Protein AF-A0A2N3FNQ6-F1 (afdb_monomer_lite)

Radius of gyration: 22.29 Å; chains: 1; bounding box: 76×45×60 Å

Foldseek 3Di:
DPVVPPPLPDCDPLLVLLLVLLVVLLVLLLVLQCFQAVEPLLVVLLVQLQVQLVVLLVCCVNVVDDPVVSVVSLVVSLLVSQCVRLQPCVVVHDVVSVVQLVVCLPCLVVVLQVDDPNCHNPRRVSSVVNCLSNVLSNVLSNQSPDPDPSNLVSLVSSVVSNCVSLVSHHPQADDFDDDPNDTQRHVSSLVSNLVSLLSSLLSVLVSVVVVVVVVVVVVCVVVVDDDDDDDCVVSVVVNVVSNVVSVVVSVVVSVCVVVVVVVPPDDDD

Structure (mmCIF, N/CA/C/O backbone):
data_AF-A0A2N3FNQ6-F1
#
_entry.id   AF-A0A2N3FNQ6-F1
#
loop_
_atom_site.group_PDB
_atom_site.id
_atom_site.type_symbol
_atom_site.label_atom_id
_atom_site.label_alt_id
_atom_site.label_comp_id
_atom_site.label_asym_id
_atom_site.label_entity_id
_atom_site.label_seq_id
_atom_site.pdbx_PDB_ins_code
_atom_site.Cartn_x
_atom_site.Cartn_y
_atom_site.Cartn_z
_atom_site.occupancy
_atom_site.B_iso_or_equiv
_atom_site.auth_seq_id
_atom_site.auth_comp_id
_atom_site.auth_asym_id
_atom_site.auth_atom_id
_atom_site.pdbx_PDB_model_num
ATOM 1 N N . MET A 1 1 ? -26.759 -21.524 9.869 1.00 43.84 1 MET A N 1
ATOM 2 C CA . MET A 1 1 ? -26.140 -20.881 8.675 1.00 43.84 1 MET A CA 1
ATOM 3 C C . MET A 1 1 ? -26.841 -19.610 8.149 1.00 43.84 1 MET A C 1
ATOM 5 O O . MET A 1 1 ? -26.200 -18.878 7.404 1.00 43.84 1 MET A O 1
ATOM 9 N N . LYS A 1 2 ? -28.089 -19.271 8.533 1.00 40.31 2 LYS A N 1
ATOM 10 C CA . LYS A 1 2 ? -28.809 -18.065 8.042 1.00 40.31 2 LYS A CA 1
ATOM 11 C C . LYS A 1 2 ? -28.425 -16.725 8.712 1.00 40.31 2 LYS A C 1
ATOM 13 O O . LYS A 1 2 ? -28.619 -15.680 8.102 1.00 40.31 2 LYS A O 1
ATOM 18 N N . ALA A 1 3 ? -27.795 -16.735 9.891 1.00 36.72 3 ALA A N 1
ATOM 19 C CA . ALA A 1 3 ? -27.464 -15.514 10.646 1.00 36.72 3 ALA A CA 1
ATOM 20 C C . ALA A 1 3 ? -26.296 -14.672 10.077 1.00 36.72 3 ALA A C 1
ATOM 22 O O . ALA A 1 3 ? -26.086 -13.546 10.511 1.00 36.72 3 ALA A O 1
ATOM 23 N N . ARG A 1 4 ? -25.541 -15.173 9.085 1.00 46.81 4 ARG A N 1
ATOM 24 C CA . ARG A 1 4 ? -24.428 -14.418 8.468 1.00 46.81 4 ARG A CA 1
ATOM 25 C C . ARG A 1 4 ? -24.853 -13.457 7.347 1.00 46.81 4 ARG A C 1
ATOM 27 O O . ARG A 1 4 ? -24.023 -12.681 6.896 1.00 46.81 4 ARG A O 1
ATOM 34 N N . ARG A 1 5 ? -26.115 -13.489 6.890 1.00 46.12 5 ARG A N 1
ATOM 35 C CA . ARG A 1 5 ? -26.588 -12.663 5.754 1.00 46.12 5 ARG A CA 1
ATOM 36 C C . ARG A 1 5 ? -27.107 -11.269 6.132 1.00 46.12 5 ARG A C 1
ATOM 38 O O . ARG A 1 5 ? -27.373 -10.484 5.230 1.00 46.12 5 ARG A O 1
ATOM 45 N N . VAL A 1 6 ? -27.250 -10.949 7.421 1.00 42.44 6 VAL A N 1
ATOM 46 C CA . VAL A 1 6 ? -27.929 -9.711 7.864 1.00 42.44 6 VAL A CA 1
ATOM 47 C C . VAL A 1 6 ? -26.983 -8.510 8.009 1.00 42.44 6 VAL A C 1
ATOM 49 O O . VAL A 1 6 ? -27.435 -7.372 8.014 1.00 42.44 6 VAL A O 1
ATOM 52 N N . ALA A 1 7 ? -25.663 -8.698 8.003 1.00 44.00 7 ALA A N 1
ATOM 53 C CA . ALA A 1 7 ? -24.726 -7.574 8.030 1.00 44.00 7 ALA A CA 1
ATOM 54 C C . ALA A 1 7 ? -24.437 -7.039 6.615 1.00 44.00 7 ALA A C 1
ATOM 56 O O . ALA A 1 7 ? -23.302 -7.074 6.143 1.00 44.00 7 ALA A O 1
ATOM 57 N N . ARG A 1 8 ? -25.454 -6.496 5.931 1.00 50.38 8 ARG A N 1
ATOM 58 C CA . ARG A 1 8 ? -25.220 -5.469 4.899 1.00 50.38 8 ARG A CA 1
ATOM 59 C C . ARG A 1 8 ? -24.753 -4.201 5.625 1.00 50.38 8 ARG A C 1
ATOM 61 O O . ARG A 1 8 ? -25.518 -3.264 5.806 1.00 50.38 8 ARG A O 1
ATOM 68 N N . GLY A 1 9 ? -23.529 -4.230 6.148 1.00 47.72 9 GLY A N 1
ATOM 69 C CA . GLY A 1 9 ? -22.963 -3.141 6.933 1.00 47.72 9 GLY A CA 1
ATOM 70 C C . GLY A 1 9 ? -22.773 -1.911 6.057 1.00 47.72 9 GLY A C 1
ATOM 71 O O . GLY A 1 9 ? -21.978 -1.926 5.117 1.00 47.72 9 GLY A O 1
ATOM 72 N N . THR A 1 10 ? -23.513 -0.850 6.355 1.00 57.53 10 THR A N 1
ATOM 73 C CA . THR A 1 10 ? -23.193 0.505 5.907 1.00 57.53 10 THR A CA 1
ATOM 74 C C . THR A 1 10 ? -21.743 0.821 6.255 1.00 57.53 10 THR A C 1
ATOM 76 O O . THR A 1 10 ? -21.299 0.542 7.368 1.00 57.53 10 THR A O 1
ATOM 79 N N . PHE A 1 11 ? -21.015 1.403 5.300 1.00 71.12 11 PHE A N 1
ATOM 80 C CA . PHE A 1 11 ? -19.670 1.931 5.521 1.00 71.12 11 PHE A CA 1
ATOM 81 C C . PHE A 1 11 ? -19.719 2.917 6.694 1.00 71.12 11 PHE A C 1
ATOM 83 O O . PHE A 1 11 ? -20.364 3.960 6.602 1.00 71.12 11 PHE A O 1
ATOM 90 N N . GLY A 1 12 ? -19.108 2.553 7.817 1.00 81.94 12 GLY A N 1
ATOM 91 C CA . GLY A 1 12 ? -19.128 3.340 9.037 1.00 81.94 12 GLY A CA 1
ATOM 92 C C . GLY A 1 12 ? -17.887 4.213 9.185 1.00 81.94 12 GLY A C 1
ATOM 93 O O . GLY A 1 12 ? -16.969 4.227 8.362 1.00 81.94 12 GLY A O 1
ATOM 94 N N . ARG A 1 13 ? -17.837 4.941 10.305 1.00 83.25 13 ARG A N 1
ATOM 95 C CA . ARG A 1 13 ? -16.692 5.795 10.664 1.00 83.25 13 ARG A CA 1
ATOM 96 C C . ARG A 1 13 ? -15.387 5.006 10.774 1.00 83.25 13 ARG A C 1
ATOM 98 O O . ARG A 1 13 ? -14.333 5.540 10.451 1.00 83.25 13 ARG A O 1
ATOM 105 N N . ILE A 1 14 ? -15.461 3.757 11.230 1.00 86.38 14 ILE A N 1
ATOM 106 C CA . ILE A 1 14 ? -14.317 2.858 11.419 1.00 86.38 14 ILE A CA 1
ATOM 107 C C . ILE A 1 14 ? -13.696 2.459 10.080 1.00 86.38 14 ILE A C 1
ATOM 109 O O . ILE A 1 14 ? -12.472 2.500 9.937 1.00 86.38 14 ILE A O 1
ATOM 113 N N . GLU A 1 15 ? -14.531 2.117 9.104 1.00 89.19 15 GLU A N 1
ATOM 114 C CA . GLU A 1 15 ? -14.113 1.747 7.758 1.00 89.19 15 GLU A CA 1
ATOM 115 C C . GLU A 1 15 ? -13.520 2.961 7.032 1.00 89.19 15 GLU A C 1
ATOM 117 O O . GLU A 1 15 ? -12.428 2.866 6.470 1.00 89.19 15 GLU A O 1
ATOM 122 N N . ALA A 1 16 ? -14.175 4.123 7.135 1.00 86.38 16 ALA A N 1
ATOM 123 C CA . ALA A 1 16 ? -13.688 5.377 6.561 1.00 86.38 16 ALA A CA 1
ATOM 124 C C . ALA A 1 16 ? -12.352 5.833 7.177 1.00 86.38 16 ALA A C 1
ATOM 126 O O . ALA A 1 16 ? -11.433 6.198 6.449 1.00 86.38 16 ALA A O 1
ATOM 127 N N . GLY A 1 17 ? -12.201 5.764 8.505 1.00 86.50 17 GLY A N 1
ATOM 128 C CA . GLY A 1 17 ? -10.948 6.126 9.175 1.00 86.50 17 GLY A CA 1
ATOM 129 C C . GLY A 1 17 ? -9.799 5.160 8.873 1.00 86.50 17 GLY A C 1
ATOM 130 O O . GLY A 1 17 ? -8.661 5.593 8.718 1.00 86.50 17 GLY A O 1
ATOM 131 N N . GLY A 1 18 ? -10.087 3.859 8.736 1.00 89.44 18 GLY A N 1
ATOM 132 C CA . GLY A 1 18 ? -9.120 2.874 8.237 1.00 89.44 18 GLY A CA 1
ATOM 133 C C . GLY A 1 18 ? -8.696 3.162 6.797 1.00 89.44 18 GLY A C 1
ATOM 134 O O . GLY A 1 18 ? -7.506 3.181 6.503 1.00 89.44 18 GLY A O 1
ATOM 135 N N . ALA A 1 19 ? -9.657 3.474 5.923 1.00 87.94 19 ALA A N 1
ATOM 136 C CA . ALA A 1 19 ? -9.382 3.821 4.532 1.00 87.94 19 ALA A CA 1
ATOM 137 C C . ALA A 1 19 ? -8.533 5.092 4.405 1.00 87.94 19 ALA A C 1
ATOM 139 O O . ALA A 1 19 ? -7.566 5.097 3.649 1.00 87.94 19 ALA A O 1
ATOM 140 N N . LEU A 1 20 ? -8.842 6.134 5.184 1.00 88.25 20 LEU A N 1
ATOM 141 C CA . LEU A 1 20 ? -8.074 7.379 5.202 1.00 88.25 20 LEU A CA 1
ATOM 142 C C . LEU A 1 20 ? -6.636 7.157 5.682 1.00 88.25 20 LEU A C 1
ATOM 144 O O . LEU A 1 20 ? -5.703 7.675 5.077 1.00 88.25 20 LEU A O 1
ATOM 148 N N . TYR A 1 21 ? -6.448 6.364 6.741 1.00 91.00 21 TYR A N 1
ATOM 149 C CA . TYR A 1 21 ? -5.117 6.017 7.237 1.00 91.00 21 TYR A CA 1
ATOM 150 C C . TYR A 1 21 ? -4.295 5.258 6.194 1.00 91.00 21 TYR A C 1
ATOM 152 O O . TYR A 1 21 ? -3.157 5.639 5.920 1.00 91.00 21 TYR A O 1
ATOM 160 N N . VAL A 1 22 ? -4.874 4.224 5.574 1.00 93.06 22 VAL A N 1
ATOM 161 C CA . VAL A 1 22 ? -4.175 3.462 4.534 1.00 93.06 22 VAL A CA 1
ATOM 162 C C . VAL A 1 22 ? -3.878 4.346 3.327 1.00 93.06 22 VAL A C 1
ATOM 164 O O . VAL A 1 22 ? -2.766 4.284 2.812 1.00 93.06 22 VAL A O 1
ATOM 167 N N . ALA A 1 23 ? -4.807 5.207 2.906 1.00 86.75 23 ALA A N 1
ATOM 168 C CA . ALA A 1 23 ? -4.575 6.152 1.816 1.00 86.75 23 ALA A CA 1
ATOM 169 C C . ALA A 1 23 ? -3.418 7.114 2.129 1.00 86.75 23 ALA A C 1
ATOM 171 O O . ALA A 1 23 ? -2.529 7.278 1.299 1.00 86.75 23 ALA A O 1
ATOM 172 N N . ALA A 1 24 ? -3.381 7.686 3.337 1.00 88.69 24 ALA A N 1
ATOM 173 C CA . ALA A 1 24 ? -2.309 8.581 3.768 1.00 88.69 24 ALA A CA 1
ATOM 174 C C . ALA A 1 24 ? -0.945 7.873 3.814 1.00 88.69 24 ALA A C 1
ATOM 176 O O . ALA A 1 24 ? 0.025 8.382 3.257 1.00 88.69 24 ALA A O 1
ATOM 177 N N . MET A 1 25 ? -0.876 6.677 4.409 1.00 93.31 25 MET A N 1
ATOM 178 C CA . MET A 1 25 ? 0.353 5.871 4.445 1.00 93.31 25 MET A CA 1
ATOM 179 C C . MET A 1 25 ? 0.810 5.450 3.048 1.00 93.31 25 MET A C 1
ATOM 181 O O . MET A 1 25 ? 1.998 5.474 2.750 1.00 93.31 25 MET A O 1
ATOM 185 N N . THR A 1 26 ? -0.124 5.096 2.168 1.00 90.81 26 THR A N 1
ATOM 186 C CA . THR A 1 26 ? 0.205 4.696 0.796 1.00 90.81 26 THR A CA 1
ATOM 187 C C . THR A 1 26 ? 0.696 5.884 -0.026 1.00 90.81 26 THR A C 1
ATOM 189 O O . THR A 1 26 ? 1.647 5.740 -0.786 1.00 90.81 26 THR A O 1
ATOM 192 N N . ALA A 1 27 ? 0.101 7.067 0.146 1.00 88.44 27 ALA A N 1
ATOM 193 C CA . ALA A 1 27 ? 0.573 8.293 -0.492 1.00 88.44 27 ALA A CA 1
ATOM 194 C C . ALA A 1 27 ? 1.982 8.665 -0.010 1.00 88.44 27 ALA A C 1
ATOM 196 O O . ALA A 1 27 ? 2.852 8.972 -0.821 1.00 88.44 27 ALA A O 1
ATOM 197 N N . LEU A 1 28 ? 2.230 8.567 1.298 1.00 89.50 28 LEU A N 1
ATOM 198 C CA . LEU A 1 28 ? 3.548 8.800 1.882 1.00 89.50 28 LEU A CA 1
ATOM 199 C C . LEU A 1 28 ? 4.595 7.818 1.333 1.00 89.50 28 LEU A C 1
ATOM 201 O O . LEU A 1 28 ? 5.712 8.226 1.005 1.00 89.50 28 LEU A O 1
ATOM 205 N N . ALA A 1 29 ? 4.217 6.550 1.160 1.00 92.06 29 ALA A N 1
ATOM 206 C CA . ALA A 1 29 ? 5.084 5.532 0.583 1.00 92.06 29 ALA A CA 1
ATOM 207 C C . 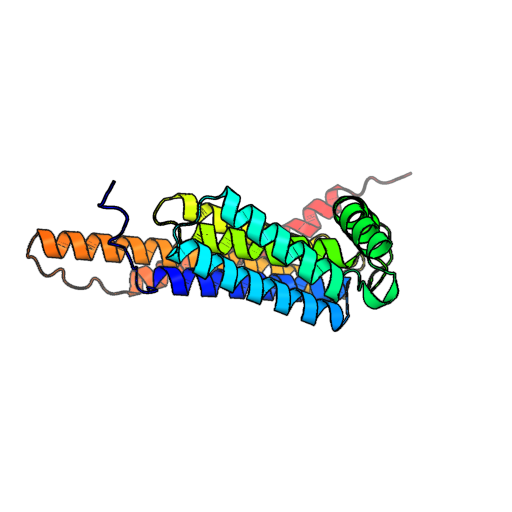ALA A 1 29 ? 5.333 5.778 -0.909 1.00 92.06 29 ALA A C 1
ATOM 209 O O . ALA A 1 29 ? 6.456 5.618 -1.384 1.00 92.06 29 ALA A O 1
ATOM 210 N N . ALA A 1 30 ? 4.313 6.227 -1.646 1.00 88.56 30 ALA A N 1
ATOM 211 C CA . ALA A 1 30 ? 4.430 6.567 -3.059 1.00 88.56 30 ALA A CA 1
ATOM 212 C C . ALA A 1 30 ? 5.387 7.747 -3.281 1.00 88.56 30 ALA A C 1
ATOM 214 O O . ALA A 1 30 ? 6.217 7.702 -4.191 1.00 88.56 30 ALA A O 1
ATOM 215 N N . VAL A 1 31 ? 5.314 8.763 -2.415 1.00 89.25 31 VAL A N 1
ATOM 216 C CA . VAL A 1 31 ? 6.248 9.900 -2.387 1.00 89.25 31 VAL A CA 1
ATOM 217 C C . VAL A 1 31 ? 7.652 9.447 -1.990 1.00 89.25 31 VAL A C 1
ATOM 219 O O . VAL A 1 31 ? 8.633 9.933 -2.556 1.00 89.25 31 VAL A O 1
ATOM 222 N N . ALA A 1 32 ? 7.771 8.505 -1.050 1.00 88.31 32 ALA A N 1
ATOM 223 C CA . ALA A 1 32 ? 9.056 7.942 -0.651 1.00 88.31 32 ALA A CA 1
ATOM 224 C C . ALA A 1 32 ? 9.742 7.197 -1.800 1.00 88.31 32 ALA A C 1
ATOM 226 O O . ALA A 1 32 ? 10.921 7.440 -2.037 1.00 88.31 32 ALA A O 1
ATOM 227 N N . ALA A 1 33 ? 8.994 6.385 -2.549 1.00 90.19 33 ALA A N 1
ATOM 228 C CA . ALA A 1 33 ? 9.494 5.608 -3.681 1.00 90.19 33 ALA A CA 1
ATOM 229 C C . ALA A 1 33 ? 9.621 6.409 -4.993 1.00 90.19 33 ALA A C 1
ATOM 231 O O . ALA A 1 33 ? 10.174 5.899 -5.963 1.00 90.19 33 ALA A O 1
ATOM 232 N N . TRP A 1 34 ? 9.165 7.667 -5.048 1.00 88.69 34 TRP A N 1
ATOM 233 C CA . TRP A 1 34 ? 9.290 8.508 -6.247 1.00 88.69 34 TRP A CA 1
ATOM 234 C C . TRP A 1 34 ? 10.719 8.590 -6.820 1.00 88.69 34 TRP A C 1
ATOM 236 O O . TRP A 1 34 ? 10.853 8.383 -8.023 1.00 88.69 34 TRP A O 1
ATOM 246 N N . PRO A 1 35 ? 11.790 8.823 -6.030 1.00 88.81 35 PRO A N 1
ATOM 247 C CA . PRO A 1 35 ? 13.152 8.931 -6.562 1.00 88.81 35 PRO A CA 1
ATOM 248 C C . PRO A 1 35 ? 13.682 7.630 -7.174 1.00 88.81 35 PRO A C 1
ATOM 250 O O . PRO A 1 35 ? 14.609 7.675 -7.971 1.00 88.81 35 PRO A O 1
ATOM 253 N N . ILE A 1 36 ? 13.090 6.486 -6.816 1.00 88.94 36 ILE A N 1
ATOM 254 C CA . ILE A 1 36 ? 13.453 5.177 -7.366 1.00 88.94 36 ILE A CA 1
ATOM 255 C C . ILE A 1 36 ? 13.084 5.116 -8.843 1.00 88.94 36 ILE A C 1
ATOM 257 O O . ILE A 1 36 ? 13.878 4.681 -9.670 1.00 88.94 36 ILE A O 1
ATOM 261 N N . TYR A 1 37 ? 11.885 5.584 -9.183 1.00 88.94 37 TYR A N 1
ATOM 262 C CA . TYR A 1 37 ? 11.321 5.429 -10.519 1.00 88.94 37 TYR A CA 1
ATOM 263 C C . TYR A 1 37 ? 11.387 6.703 -11.358 1.00 88.94 37 TYR A C 1
ATOM 265 O O . TYR A 1 37 ? 11.634 6.617 -12.555 1.00 88.94 37 TYR A O 1
ATOM 273 N N . ALA A 1 38 ? 11.139 7.867 -10.750 1.00 88.06 38 ALA A N 1
ATOM 274 C CA . ALA A 1 38 ? 11.108 9.187 -11.384 1.00 88.06 38 ALA A CA 1
ATOM 275 C C . ALA A 1 38 ? 10.351 9.228 -12.732 1.00 88.06 38 ALA A C 1
ATOM 277 O O . ALA A 1 38 ? 10.740 9.941 -13.655 1.00 88.06 38 ALA A O 1
ATOM 278 N N . SER A 1 39 ? 9.268 8.450 -12.860 1.00 89.19 39 SER A N 1
ATOM 279 C CA . SER A 1 39 ? 8.532 8.273 -14.115 1.00 89.19 39 SER A CA 1
ATOM 280 C C . SER A 1 39 ? 7.022 8.436 -13.934 1.00 89.19 39 SER A C 1
ATOM 282 O O . SER A 1 39 ? 6.449 8.112 -12.892 1.00 89.19 39 SER A O 1
ATOM 284 N N . ILE A 1 40 ? 6.344 8.923 -14.979 1.00 89.38 40 ILE A N 1
ATOM 285 C CA . ILE A 1 40 ? 4.875 9.045 -14.996 1.00 89.38 40 ILE A CA 1
ATOM 286 C C . ILE A 1 40 ? 4.225 7.656 -14.974 1.00 89.38 40 ILE A C 1
ATOM 288 O O . ILE A 1 40 ? 3.217 7.457 -14.298 1.00 89.38 40 ILE A O 1
ATOM 292 N N . THR A 1 41 ? 4.827 6.677 -15.649 1.00 89.62 41 THR A N 1
ATOM 293 C CA . THR A 1 41 ? 4.344 5.288 -15.691 1.00 89.62 41 THR A CA 1
ATOM 294 C C . THR A 1 41 ? 4.286 4.661 -14.302 1.00 89.62 41 THR A C 1
ATOM 296 O O . THR A 1 41 ? 3.330 3.951 -13.990 1.00 89.62 41 THR A O 1
ATOM 299 N N . TYR A 1 42 ? 5.225 5.007 -13.417 1.00 90.50 42 TYR A N 1
ATOM 300 C CA . TYR A 1 42 ? 5.140 4.649 -12.004 1.00 90.50 42 TYR A CA 1
ATOM 301 C C . TYR A 1 42 ? 3.905 5.256 -11.313 1.00 90.50 42 TYR A C 1
ATOM 303 O O . TYR A 1 42 ? 3.192 4.537 -10.615 1.00 90.50 42 TYR A O 1
ATOM 311 N N . LEU A 1 43 ? 3.578 6.535 -11.539 1.00 91.12 43 LEU A N 1
ATOM 312 C CA . LEU A 1 43 ? 2.376 7.153 -10.950 1.00 91.12 43 LEU A CA 1
ATOM 313 C C . LEU A 1 43 ? 1.087 6.507 -11.456 1.00 91.12 43 LEU A C 1
ATOM 315 O O . LEU A 1 43 ? 0.178 6.256 -10.665 1.00 91.12 43 LEU A O 1
ATOM 319 N N . VAL A 1 44 ? 1.016 6.212 -12.757 1.00 91.31 44 VAL A N 1
ATOM 320 C CA . VAL A 1 44 ? -0.123 5.509 -13.366 1.00 91.31 44 VAL A CA 1
ATOM 321 C C . VAL A 1 44 ? -0.283 4.125 -12.741 1.00 91.31 44 VAL A C 1
ATOM 323 O O . VAL A 1 44 ? -1.390 3.746 -12.352 1.00 91.31 44 VAL A O 1
ATOM 326 N N . LEU A 1 45 ? 0.821 3.392 -12.584 1.00 93.12 45 LEU A N 1
ATOM 327 C CA . LEU A 1 45 ? 0.831 2.076 -11.958 1.00 93.12 45 LEU A CA 1
ATOM 328 C C . LEU A 1 45 ? 0.352 2.133 -10.506 1.00 93.12 45 LEU A C 1
ATOM 330 O O . LEU A 1 45 ? -0.539 1.371 -10.133 1.00 93.12 45 LEU A O 1
ATOM 334 N N . VAL A 1 46 ? 0.917 3.029 -9.694 1.00 92.12 46 VAL A N 1
ATOM 335 C CA . VAL A 1 46 ? 0.545 3.179 -8.280 1.00 92.12 46 VAL A CA 1
ATOM 336 C C . VAL A 1 46 ? -0.917 3.592 -8.158 1.00 92.12 46 VAL A C 1
ATOM 338 O O . VAL A 1 46 ? -1.660 2.960 -7.411 1.00 92.12 46 VAL A O 1
ATOM 341 N N . GLY A 1 47 ? -1.366 4.583 -8.932 1.00 89.06 47 GLY A N 1
ATOM 342 C CA . GLY A 1 47 ? -2.767 5.006 -8.955 1.00 89.06 47 GLY A CA 1
ATOM 343 C C . GLY A 1 47 ? -3.713 3.853 -9.298 1.00 89.06 47 GLY A C 1
ATOM 344 O O . GLY A 1 47 ? -4.693 3.624 -8.584 1.00 89.06 47 GLY A O 1
ATOM 345 N N . GLY A 1 48 ? -3.379 3.069 -10.328 1.00 91.06 48 GLY A N 1
ATOM 346 C CA . GLY A 1 48 ? -4.131 1.877 -10.720 1.00 91.06 48 GLY A CA 1
ATOM 347 C C . GLY A 1 48 ? -4.149 0.794 -9.638 1.00 91.06 48 GLY A C 1
ATOM 348 O O . GLY A 1 48 ? -5.212 0.253 -9.327 1.00 91.06 48 GLY A O 1
ATOM 349 N N . CYS A 1 49 ? -3.004 0.512 -9.012 1.00 94.44 49 CYS A N 1
ATOM 350 C CA . CYS A 1 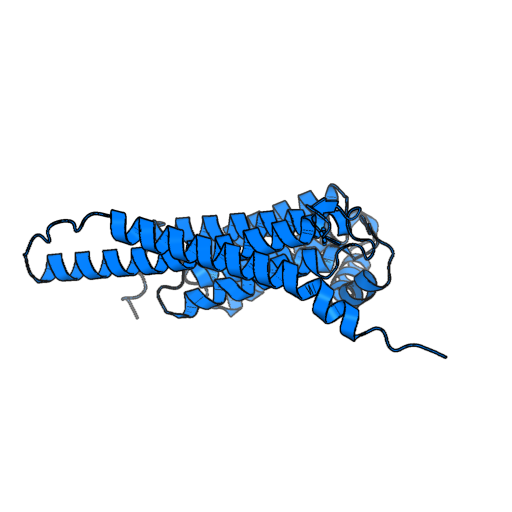49 ? -2.891 -0.475 -7.936 1.00 94.44 49 CYS A CA 1
ATOM 351 C C . CYS A 1 49 ? -3.704 -0.069 -6.705 1.00 94.44 49 CYS A C 1
ATOM 353 O O . CYS A 1 49 ? -4.455 -0.887 -6.177 1.00 94.44 49 CYS A O 1
ATOM 355 N N . VAL A 1 50 ? -3.614 1.192 -6.278 1.00 89.94 50 VAL A N 1
ATOM 356 C CA . VAL A 1 50 ? -4.340 1.708 -5.108 1.00 89.94 50 VAL A CA 1
ATOM 357 C C . VAL A 1 50 ? -5.845 1.719 -5.358 1.00 89.94 50 VAL A C 1
ATOM 359 O O . VAL A 1 50 ? -6.613 1.271 -4.502 1.00 89.94 50 VAL A O 1
ATOM 362 N N . ALA A 1 51 ? -6.282 2.158 -6.541 1.00 91.62 51 ALA A N 1
ATOM 363 C CA . ALA A 1 51 ? -7.691 2.118 -6.921 1.00 91.62 51 ALA A CA 1
ATOM 364 C C . ALA A 1 51 ? -8.218 0.674 -6.954 1.00 91.62 51 ALA A C 1
ATOM 366 O O . ALA A 1 51 ? -9.265 0.378 -6.370 1.00 91.62 51 ALA A O 1
ATOM 367 N N . ALA A 1 52 ? -7.474 -0.248 -7.569 1.00 94.88 52 ALA A N 1
ATOM 368 C CA . ALA A 1 52 ? -7.876 -1.647 -7.645 1.00 94.88 52 ALA A CA 1
ATOM 369 C C . ALA A 1 52 ? -7.860 -2.331 -6.266 1.00 94.88 52 ALA A C 1
ATOM 371 O O . ALA A 1 52 ? -8.787 -3.078 -5.950 1.00 94.88 52 ALA A O 1
ATOM 372 N N . ALA A 1 53 ? -6.879 -2.026 -5.411 1.00 94.69 53 ALA A N 1
ATOM 373 C CA . ALA A 1 53 ? -6.821 -2.484 -4.025 1.00 94.69 53 ALA A CA 1
ATOM 374 C C . ALA A 1 53 ? -8.036 -2.000 -3.221 1.00 94.69 53 ALA A C 1
ATOM 376 O O . ALA A 1 53 ? -8.660 -2.799 -2.521 1.00 94.69 53 ALA A O 1
ATOM 377 N N . ALA A 1 54 ? -8.422 -0.728 -3.354 1.00 89.50 54 ALA A N 1
ATOM 378 C CA . ALA A 1 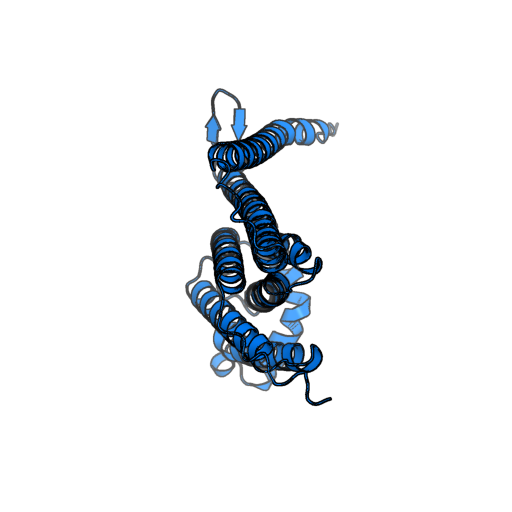54 ? -9.600 -0.179 -2.687 1.00 89.50 54 ALA A CA 1
ATOM 379 C C . ALA A 1 54 ? -10.892 -0.868 -3.155 1.00 89.50 54 ALA A C 1
ATOM 381 O O . ALA A 1 54 ? -11.688 -1.319 -2.327 1.00 89.50 54 ALA A O 1
ATOM 382 N N . VAL A 1 55 ? -11.082 -1.026 -4.471 1.00 93.25 55 VAL A N 1
ATOM 383 C CA . VAL A 1 55 ? -12.247 -1.725 -5.044 1.00 93.25 55 VAL A CA 1
ATOM 384 C C . VAL A 1 55 ? -12.300 -3.181 -4.580 1.00 93.25 55 VAL A C 1
ATOM 386 O O . VAL A 1 55 ? -13.358 -3.662 -4.161 1.00 93.25 55 VAL A O 1
ATOM 389 N N . LEU A 1 56 ? -11.167 -3.888 -4.614 1.00 94.44 56 LEU A N 1
ATOM 390 C CA . LEU A 1 56 ? -11.067 -5.266 -4.136 1.00 94.44 56 LEU A CA 1
ATOM 391 C C . LEU A 1 56 ? -11.372 -5.367 -2.645 1.00 94.44 56 LEU A C 1
ATOM 393 O O . LEU A 1 56 ? -12.151 -6.238 -2.264 1.00 94.44 56 LEU A O 1
ATOM 397 N N . ALA A 1 57 ? -10.831 -4.473 -1.816 1.00 93.19 57 ALA A N 1
ATOM 398 C CA . ALA A 1 57 ? -11.097 -4.452 -0.384 1.00 93.19 57 ALA A CA 1
ATOM 399 C C . ALA A 1 57 ? -12.593 -4.252 -0.107 1.00 93.19 57 ALA A C 1
ATOM 401 O O . ALA A 1 57 ? -13.195 -5.038 0.627 1.00 93.19 57 ALA A O 1
ATOM 402 N N . VAL A 1 58 ? -13.222 -3.248 -0.733 1.00 90.56 58 VAL A N 1
ATOM 403 C CA . VAL A 1 58 ? -14.663 -2.970 -0.585 1.00 90.56 58 VAL A CA 1
ATOM 404 C C . VAL A 1 58 ? -15.489 -4.182 -1.005 1.00 90.56 58 VAL A C 1
ATOM 406 O O . VAL A 1 58 ? -16.413 -4.588 -0.293 1.00 90.56 58 VAL A O 1
ATOM 409 N N . ARG A 1 59 ? -15.159 -4.789 -2.148 1.00 91.88 59 ARG A N 1
ATOM 410 C CA . ARG A 1 59 ? -15.894 -5.937 -2.685 1.00 91.88 59 ARG A CA 1
ATOM 411 C C . ARG A 1 59 ? -15.728 -7.178 -1.816 1.00 91.88 59 ARG A C 1
ATOM 413 O O . ARG A 1 59 ? -16.725 -7.846 -1.536 1.00 91.88 59 ARG A O 1
ATOM 420 N N . ALA A 1 60 ? -14.513 -7.440 -1.343 1.00 90.94 60 ALA A N 1
ATOM 421 C CA . ALA A 1 60 ? -14.200 -8.510 -0.406 1.00 90.94 60 ALA A CA 1
ATOM 422 C C . ALA A 1 60 ? -14.970 -8.354 0.908 1.00 90.94 60 ALA A C 1
ATOM 424 O O . ALA A 1 60 ? -15.549 -9.321 1.407 1.00 90.94 60 ALA A O 1
ATOM 425 N N . HIS A 1 61 ? -15.021 -7.125 1.429 1.00 87.44 61 HIS A N 1
ATOM 426 C CA . HIS A 1 61 ? -15.725 -6.790 2.659 1.00 87.44 61 HIS A CA 1
ATOM 427 C C . HIS A 1 61 ? -17.241 -6.986 2.513 1.00 87.44 61 HIS A C 1
ATOM 429 O O . HIS A 1 61 ? -17.845 -7.714 3.300 1.00 87.44 61 HIS A O 1
ATOM 435 N N . ARG A 1 62 ? -17.854 -6.422 1.462 1.00 87.06 62 ARG A N 1
ATOM 436 C CA . ARG A 1 62 ? -19.308 -6.518 1.222 1.00 87.06 62 ARG A CA 1
ATOM 437 C C . ARG A 1 62 ? -19.779 -7.927 0.879 1.00 87.06 62 ARG A C 1
ATOM 439 O O . ARG A 1 62 ? -20.867 -8.324 1.280 1.00 87.06 62 ARG A O 1
ATOM 446 N N . SER A 1 63 ? -18.975 -8.671 0.129 1.00 85.44 63 SER A N 1
ATOM 447 C CA . SER A 1 63 ? -19.341 -10.004 -0.361 1.00 85.44 63 SER A CA 1
ATOM 448 C C . SER A 1 63 ? -18.887 -11.127 0.577 1.00 85.44 63 SER A C 1
ATOM 450 O O . SER A 1 63 ? -19.071 -12.298 0.252 1.00 85.44 63 SER A O 1
ATOM 452 N N . CYS A 1 64 ? -18.265 -10.782 1.714 1.00 81.00 64 CYS A N 1
ATOM 453 C CA . CYS A 1 64 ? -17.689 -11.722 2.681 1.00 81.00 64 CYS A CA 1
ATOM 454 C C . CYS A 1 64 ? -16.807 -12.795 2.018 1.00 81.00 64 CYS A C 1
ATOM 456 O O . CYS A 1 64 ? -16.918 -13.986 2.326 1.00 81.00 64 CYS A O 1
ATOM 458 N N . TRP A 1 65 ? -15.955 -12.383 1.075 1.00 84.31 65 TRP A N 1
ATOM 459 C CA . TRP A 1 65 ? -15.094 -13.309 0.345 1.00 84.31 65 TRP A CA 1
ATOM 460 C C . TRP A 1 65 ? -14.177 -14.083 1.296 1.00 84.31 65 TRP A C 1
ATOM 462 O O . TRP A 1 65 ? -13.620 -13.535 2.249 1.00 84.31 65 TRP A O 1
ATOM 472 N N . ARG A 1 66 ? -13.992 -15.378 1.015 1.00 87.12 66 ARG A N 1
ATOM 473 C CA . ARG A 1 66 ? -12.951 -16.177 1.673 1.00 87.12 66 ARG A CA 1
ATOM 474 C C . ARG A 1 66 ? -11.581 -15.646 1.240 1.00 87.12 66 ARG A C 1
ATOM 476 O O . ARG A 1 66 ? -11.435 -15.198 0.105 1.00 87.12 66 ARG A O 1
ATOM 483 N N . GLY A 1 67 ? -10.574 -15.779 2.107 1.00 83.69 67 GLY A N 1
ATOM 484 C CA . GLY A 1 67 ? -9.211 -15.295 1.840 1.00 83.69 67 GLY A CA 1
ATOM 485 C C . GLY A 1 67 ? -8.614 -15.793 0.514 1.00 83.69 67 GLY A C 1
ATOM 486 O O . GLY A 1 67 ? -7.931 -15.044 -0.177 1.00 83.69 67 GLY A O 1
ATOM 487 N N . GLY A 1 68 ? -8.944 -17.022 0.101 1.00 88.88 68 GLY A N 1
ATOM 488 C CA . GLY A 1 68 ? -8.518 -17.556 -1.198 1.00 88.88 68 GLY A CA 1
ATOM 489 C C . GLY A 1 68 ? -9.105 -16.800 -2.396 1.00 88.88 68 GLY A C 1
ATOM 490 O O . GLY A 1 68 ? -8.395 -16.536 -3.357 1.00 88.88 68 GLY A O 1
ATOM 491 N N . ILE A 1 69 ? -10.370 -16.373 -2.322 1.00 92.06 69 ILE A N 1
ATOM 492 C CA . ILE A 1 69 ? -11.028 -15.624 -3.407 1.00 92.06 69 ILE A CA 1
ATOM 493 C C . ILE A 1 69 ? -10.431 -14.217 -3.509 1.00 92.06 69 ILE A C 1
ATOM 495 O O . ILE A 1 69 ? -10.163 -13.738 -4.607 1.00 92.06 69 ILE A O 1
ATOM 499 N N . THR A 1 70 ? -10.175 -13.561 -2.372 1.00 91.62 70 THR A N 1
ATOM 500 C CA . THR A 1 70 ? -9.502 -12.252 -2.361 1.00 91.62 70 THR A CA 1
ATOM 501 C C . THR A 1 70 ? -8.091 -12.336 -2.923 1.00 91.62 70 THR A C 1
ATOM 503 O O . THR A 1 70 ? -7.701 -11.462 -3.689 1.00 91.62 70 THR A O 1
ATOM 506 N N . ALA A 1 71 ? -7.350 -13.397 -2.587 1.00 92.50 71 ALA A N 1
ATOM 507 C CA . ALA A 1 71 ? -6.004 -13.620 -3.100 1.00 92.50 71 ALA A CA 1
ATOM 508 C C . ALA A 1 71 ? -6.016 -13.894 -4.611 1.00 92.50 71 ALA A C 1
ATOM 510 O O . ALA A 1 71 ? -5.263 -13.263 -5.343 1.00 92.50 71 ALA A O 1
ATOM 511 N N . ALA A 1 72 ? -6.920 -14.754 -5.093 1.00 95.56 72 ALA A N 1
ATOM 512 C CA . ALA A 1 72 ? -7.070 -15.035 -6.520 1.00 95.56 72 ALA A CA 1
ATOM 513 C C . ALA A 1 72 ? -7.456 -13.778 -7.317 1.00 95.56 72 ALA A C 1
ATOM 515 O O . ALA A 1 72 ? -6.896 -13.515 -8.377 1.00 95.56 72 ALA A O 1
ATOM 516 N N . ALA A 1 73 ? -8.366 -12.956 -6.788 1.00 95.81 73 ALA A N 1
ATOM 517 C CA . ALA A 1 73 ? -8.747 -11.702 -7.428 1.00 95.81 73 ALA A CA 1
ATOM 518 C C . ALA A 1 73 ? -7.609 -10.670 -7.426 1.00 95.81 73 ALA A C 1
ATOM 520 O O . ALA A 1 73 ? -7.425 -9.972 -8.420 1.00 95.81 73 ALA A O 1
ATOM 521 N N . ALA A 1 74 ? -6.831 -10.586 -6.342 1.00 96.25 74 ALA A N 1
ATOM 522 C CA . ALA A 1 74 ? -5.639 -9.745 -6.290 1.00 96.25 74 ALA A CA 1
ATOM 523 C C . ALA A 1 74 ? -4.579 -10.213 -7.295 1.00 96.25 74 ALA A C 1
ATOM 525 O O . ALA A 1 74 ? -4.024 -9.384 -8.004 1.00 96.25 74 ALA A O 1
ATOM 526 N N . ALA A 1 75 ? -4.356 -11.525 -7.419 1.00 96.44 75 ALA A N 1
ATOM 527 C CA . ALA A 1 75 ? -3.444 -12.100 -8.405 1.00 96.44 75 ALA A CA 1
ATOM 528 C C . ALA A 1 75 ? -3.902 -11.817 -9.845 1.00 96.44 75 ALA A C 1
ATOM 530 O O . ALA A 1 75 ? -3.090 -11.435 -10.683 1.00 96.44 75 ALA A O 1
ATOM 531 N N . ALA A 1 76 ? -5.204 -11.922 -10.125 1.00 96.81 76 ALA A N 1
ATOM 532 C CA . ALA A 1 76 ? -5.761 -11.573 -11.430 1.00 96.81 76 ALA A CA 1
ATOM 533 C C . ALA A 1 76 ? -5.566 -10.081 -11.759 1.00 96.81 76 ALA A C 1
ATOM 535 O O . ALA A 1 76 ? -5.134 -9.744 -12.857 1.00 96.81 76 ALA A O 1
ATOM 536 N N . VAL A 1 77 ? -5.820 -9.183 -10.801 1.00 97.19 77 VAL A N 1
ATOM 537 C CA . VAL A 1 77 ? -5.563 -7.740 -10.965 1.00 97.19 77 VAL A CA 1
ATOM 538 C C . VAL A 1 77 ? -4.072 -7.453 -11.143 1.00 97.19 77 VAL A C 1
ATOM 540 O O . VAL A 1 77 ? -3.717 -6.650 -12.001 1.00 97.19 77 VAL A O 1
ATOM 543 N N . ALA A 1 78 ? -3.206 -8.125 -10.382 1.00 96.44 78 ALA A N 1
ATOM 544 C CA . ALA A 1 78 ? -1.757 -8.002 -10.501 1.00 96.44 78 ALA A CA 1
ATOM 545 C C . ALA A 1 78 ? -1.279 -8.402 -11.899 1.00 96.44 78 ALA A C 1
ATOM 547 O O . ALA A 1 78 ? -0.468 -7.699 -12.490 1.00 96.44 78 ALA A O 1
ATOM 548 N N . LEU A 1 79 ? -1.815 -9.496 -12.444 1.00 96.25 79 LEU A N 1
ATOM 549 C CA . LEU A 1 79 ? -1.494 -9.965 -13.786 1.00 96.25 79 LEU A CA 1
ATOM 550 C C . LEU A 1 79 ? -1.974 -8.974 -14.853 1.00 96.25 79 LEU A C 1
ATOM 552 O O . LEU A 1 79 ? -1.212 -8.639 -15.752 1.00 96.25 79 LEU A O 1
ATOM 556 N N . VAL A 1 80 ? -3.192 -8.439 -14.732 1.00 96.69 80 VAL A N 1
ATOM 557 C CA . VAL A 1 80 ? -3.711 -7.439 -15.683 1.00 96.69 80 VAL A CA 1
ATOM 558 C C . VAL A 1 80 ? -2.891 -6.148 -15.636 1.00 96.69 80 VAL A C 1
ATOM 560 O O . VAL A 1 80 ? -2.387 -5.710 -16.665 1.00 96.69 80 VAL A O 1
ATOM 563 N N . LEU A 1 81 ? -2.706 -5.544 -14.458 1.00 95.50 81 LEU A N 1
ATOM 564 C CA . LEU A 1 81 ? -1.916 -4.313 -14.319 1.00 95.50 81 LEU A CA 1
ATOM 565 C C . LEU A 1 81 ? -0.446 -4.540 -14.689 1.00 95.50 81 LEU A C 1
ATOM 567 O O . LEU A 1 81 ? 0.180 -3.677 -15.302 1.00 95.50 81 LEU A O 1
ATOM 571 N N . GLY A 1 82 ? 0.086 -5.715 -14.364 1.00 93.31 82 GLY A N 1
ATOM 572 C CA . GLY A 1 82 ? 1.448 -6.114 -14.681 1.00 93.31 82 GLY A CA 1
ATOM 573 C C . GLY A 1 82 ? 1.676 -6.181 -16.180 1.00 93.31 82 GLY A C 1
ATOM 574 O O . GLY A 1 82 ? 2.623 -5.586 -16.671 1.00 93.31 82 GLY A O 1
ATOM 575 N N . LEU A 1 83 ? 0.774 -6.827 -16.914 1.00 94.44 83 LEU A N 1
ATOM 576 C CA . LEU A 1 83 ? 0.881 -7.001 -18.363 1.00 94.44 83 LEU A CA 1
ATOM 577 C C . LEU A 1 83 ? 0.470 -5.767 -19.179 1.00 94.44 83 LEU A C 1
ATOM 579 O O . LEU A 1 83 ? 0.804 -5.671 -20.360 1.00 94.44 83 LEU A O 1
ATOM 583 N N . VAL A 1 84 ? -0.266 -4.827 -18.587 1.00 93.62 84 VAL A N 1
ATOM 584 C CA . VAL A 1 84 ? -0.663 -3.578 -19.258 1.00 93.62 84 VAL A CA 1
ATOM 585 C C . VAL A 1 84 ? 0.352 -2.465 -19.008 1.00 93.62 84 VAL A C 1
ATOM 587 O O . VAL A 1 84 ? 0.704 -1.747 -19.942 1.00 93.62 84 VAL A O 1
ATOM 590 N N . VAL A 1 85 ? 0.822 -2.321 -17.765 1.00 91.56 85 VAL A N 1
ATOM 591 C CA . VAL A 1 85 ? 1.621 -1.166 -17.328 1.00 91.56 85 VAL A CA 1
ATOM 592 C C . VAL A 1 85 ? 3.068 -1.546 -17.023 1.00 91.56 85 VAL A C 1
ATOM 594 O O . VAL A 1 85 ? 3.975 -0.913 -17.551 1.00 91.56 85 VAL A O 1
ATOM 597 N N . ALA A 1 86 ? 3.307 -2.563 -16.187 1.00 88.56 86 ALA A N 1
ATOM 598 C CA . ALA A 1 86 ? 4.665 -2.877 -15.720 1.00 88.56 86 ALA A CA 1
ATOM 599 C C . ALA A 1 86 ? 5.533 -3.555 -16.795 1.00 88.56 86 ALA A C 1
ATOM 601 O O . ALA A 1 86 ? 6.723 -3.284 -16.890 1.00 88.56 86 ALA A O 1
ATOM 602 N N . VAL A 1 87 ? 4.932 -4.438 -17.590 1.00 91.25 87 VAL A N 1
ATOM 603 C CA . VAL A 1 87 ? 5.538 -5.171 -18.705 1.00 91.25 87 VAL A CA 1
ATOM 604 C C . VAL A 1 87 ? 4.526 -5.163 -19.853 1.00 91.25 87 VAL A C 1
ATOM 606 O O . VAL A 1 87 ? 3.748 -6.108 -20.000 1.00 91.25 87 VAL A O 1
ATOM 609 N N . PRO A 1 88 ? 4.475 -4.082 -20.649 1.00 90.69 88 PRO A N 1
ATOM 610 C CA . PRO A 1 88 ? 3.388 -3.882 -21.595 1.00 90.69 88 PRO A CA 1
ATOM 611 C C . PRO A 1 88 ? 3.404 -4.924 -22.726 1.00 90.69 88 PRO A C 1
ATOM 613 O O . PRO A 1 88 ? 4.274 -4.905 -23.600 1.00 90.69 88 PRO A O 1
ATOM 616 N N . VAL A 1 89 ? 2.416 -5.825 -22.741 1.00 91.69 89 VAL A N 1
ATOM 617 C CA . VAL A 1 89 ? 2.321 -6.956 -23.689 1.00 91.69 89 VAL A CA 1
ATOM 618 C C . VAL A 1 89 ? 2.306 -6.505 -25.148 1.00 91.69 89 VAL A C 1
ATOM 620 O O . VAL A 1 89 ? 2.857 -7.193 -26.004 1.00 91.69 89 VAL A O 1
ATOM 623 N N . TYR A 1 90 ? 1.748 -5.330 -25.438 1.00 89.31 90 TYR A N 1
ATOM 624 C CA . TYR A 1 90 ? 1.730 -4.775 -26.792 1.00 89.31 90 TYR A CA 1
ATOM 625 C C . TYR A 1 90 ? 3.131 -4.414 -27.327 1.00 89.31 90 TYR A C 1
ATOM 627 O O . TYR A 1 90 ? 3.282 -4.253 -28.532 1.00 89.31 90 TYR A O 1
ATOM 635 N N . ARG A 1 91 ? 4.158 -4.304 -26.464 1.00 90.00 91 ARG A N 1
ATOM 636 C CA . ARG A 1 91 ? 5.553 -4.043 -26.872 1.00 90.00 91 ARG A CA 1
ATOM 637 C C . ARG A 1 91 ? 6.364 -5.324 -27.082 1.00 90.00 91 ARG A C 1
ATOM 639 O O . ARG A 1 91 ? 7.224 -5.362 -27.953 1.00 90.00 91 ARG A O 1
ATOM 646 N N . VAL A 1 92 ? 6.132 -6.353 -26.263 1.00 89.62 92 VAL A N 1
ATOM 647 C CA . VAL A 1 92 ? 7.000 -7.551 -26.186 1.00 89.62 92 VAL A CA 1
ATOM 648 C C . VAL A 1 92 ? 6.324 -8.856 -26.621 1.00 89.62 92 VAL A C 1
ATOM 650 O O . VAL A 1 92 ? 7.005 -9.869 -26.777 1.00 89.62 92 VAL A O 1
ATOM 653 N N . GLY A 1 93 ? 5.007 -8.846 -26.826 1.00 92.81 93 GLY A N 1
ATOM 654 C CA . GLY A 1 93 ? 4.189 -10.027 -27.101 1.00 92.81 93 GLY A CA 1
ATOM 655 C C . GLY A 1 93 ? 3.710 -10.747 -25.827 1.00 92.81 93 GLY A C 1
ATOM 656 O O . GLY A 1 93 ? 4.315 -10.612 -24.762 1.00 92.81 93 GLY A O 1
ATOM 657 N N . PRO A 1 94 ? 2.621 -11.536 -25.904 1.00 92.88 94 PRO A N 1
ATOM 658 C CA . PRO A 1 94 ? 1.931 -12.081 -24.727 1.00 92.88 94 PRO A CA 1
ATOM 659 C C . PRO A 1 94 ? 2.763 -13.103 -23.952 1.00 92.88 94 PRO A C 1
ATOM 661 O O . PRO A 1 94 ? 2.843 -13.029 -22.728 1.00 92.88 94 PRO A O 1
ATOM 664 N N . VAL A 1 95 ? 3.427 -14.025 -24.656 1.00 94.06 95 VAL A N 1
ATOM 665 C CA . VAL A 1 95 ? 4.252 -15.067 -24.026 1.00 94.06 95 VAL A CA 1
ATOM 666 C C . VAL A 1 95 ? 5.430 -14.433 -23.292 1.00 94.06 95 VAL A C 1
ATOM 668 O O . VAL A 1 95 ? 5.651 -14.708 -22.117 1.00 94.06 95 VAL A O 1
ATOM 671 N N . ARG A 1 96 ? 6.154 -13.530 -23.962 1.00 92.38 96 ARG A N 1
ATOM 672 C CA . ARG A 1 96 ? 7.326 -12.862 -23.387 1.00 92.38 96 ARG A CA 1
ATOM 673 C C . ARG A 1 96 ? 6.954 -11.890 -22.269 1.00 92.38 96 ARG A C 1
ATOM 675 O O . ARG A 1 96 ? 7.676 -11.814 -21.283 1.00 92.38 96 ARG A O 1
ATOM 682 N N . GLY A 1 97 ? 5.830 -11.185 -22.392 1.00 92.44 97 GLY A N 1
ATOM 683 C CA . GLY A 1 97 ? 5.321 -10.318 -21.330 1.00 92.44 97 GLY A CA 1
ATOM 684 C C . GLY A 1 97 ? 4.982 -11.108 -20.067 1.00 92.44 97 GLY A C 1
ATOM 685 O O . GLY A 1 97 ? 5.402 -10.733 -18.974 1.00 92.44 97 GLY A O 1
ATOM 686 N N . LEU A 1 98 ? 4.313 -12.257 -20.219 1.00 93.88 98 LEU A N 1
ATOM 687 C CA . LEU A 1 98 ? 4.013 -13.146 -19.098 1.00 93.88 98 LEU A CA 1
ATOM 688 C C . LEU A 1 98 ? 5.285 -13.695 -18.447 1.00 93.88 98 LEU A C 1
ATOM 690 O O . LEU A 1 98 ? 5.402 -13.649 -17.223 1.00 93.88 98 LEU A O 1
ATOM 694 N N . THR A 1 99 ? 6.258 -14.167 -19.232 1.00 94.12 99 THR A N 1
ATOM 695 C CA . THR A 1 99 ? 7.511 -14.686 -18.663 1.00 94.12 99 THR A CA 1
ATOM 696 C C . THR A 1 99 ? 8.324 -13.598 -17.966 1.00 94.12 99 THR A C 1
ATOM 698 O O . THR A 1 99 ? 8.831 -13.836 -16.874 1.00 94.12 99 THR A O 1
ATOM 701 N N . GLN A 1 100 ? 8.402 -12.390 -18.528 1.00 92.62 100 GLN A N 1
ATOM 702 C CA . GLN A 1 100 ? 9.095 -11.250 -17.916 1.00 92.62 100 GLN A CA 1
ATOM 703 C C . GLN A 1 100 ? 8.416 -10.758 -16.635 1.00 92.62 100 GLN A C 1
ATOM 705 O O . GLN A 1 100 ? 9.113 -10.401 -15.683 1.00 92.62 100 GLN A O 1
ATOM 710 N N . PHE A 1 101 ? 7.081 -10.760 -16.594 1.00 94.06 101 PHE A N 1
ATOM 711 C CA . PHE A 1 101 ? 6.313 -10.429 -15.395 1.00 94.06 101 PHE A CA 1
ATOM 712 C C . PHE A 1 101 ? 6.555 -11.455 -14.283 1.00 94.06 101 PHE A C 1
ATOM 714 O O . PHE A 1 101 ? 6.906 -11.079 -13.164 1.00 94.06 101 PHE A O 1
ATOM 721 N N . LEU A 1 102 ? 6.436 -12.750 -14.599 1.00 94.44 102 LEU A N 1
ATOM 722 C CA . LEU A 1 102 ? 6.664 -13.827 -13.634 1.00 94.44 102 LEU A CA 1
ATOM 723 C C . LEU A 1 102 ? 8.117 -13.862 -13.151 1.00 94.44 102 LEU A C 1
ATOM 725 O O . LEU A 1 102 ? 8.348 -13.990 -11.953 1.00 94.44 102 LEU A O 1
ATOM 729 N N . ALA A 1 103 ? 9.091 -13.688 -14.047 1.00 93.12 103 ALA A N 1
ATOM 730 C CA . ALA A 1 103 ? 10.496 -13.565 -13.667 1.00 93.12 103 ALA A CA 1
ATOM 731 C C . ALA A 1 103 ? 10.723 -12.329 -12.786 1.00 93.12 103 ALA A C 1
ATOM 733 O O . ALA A 1 103 ? 11.388 -12.421 -11.757 1.00 93.12 103 ALA A O 1
ATOM 734 N N . GLY A 1 104 ? 10.102 -11.197 -13.135 1.00 90.94 104 GLY A N 1
ATOM 735 C CA . GLY A 1 104 ? 10.198 -9.946 -12.384 1.00 90.94 104 GLY A CA 1
ATOM 736 C C . GLY A 1 104 ? 9.677 -10.047 -10.958 1.00 90.94 104 GLY A C 1
ATOM 737 O O . GLY A 1 104 ? 10.216 -9.392 -10.073 1.00 90.94 104 GLY A O 1
ATOM 738 N N . LEU A 1 105 ? 8.710 -10.927 -10.695 1.00 92.31 105 LEU A N 1
ATOM 739 C CA . LEU A 1 105 ? 8.230 -11.175 -9.336 1.00 92.31 105 LEU A CA 1
ATOM 740 C C . LEU A 1 105 ? 9.349 -11.647 -8.390 1.00 92.31 105 LEU A C 1
ATOM 742 O O . LEU A 1 105 ? 9.269 -11.389 -7.190 1.00 92.31 105 LEU A O 1
ATOM 746 N N . PHE A 1 106 ? 10.392 -12.287 -8.929 1.00 92.50 106 PHE A N 1
ATOM 747 C CA . PHE A 1 106 ? 11.532 -12.805 -8.173 1.00 92.50 106 PHE A CA 1
ATOM 748 C C . PHE A 1 106 ? 12.815 -12.002 -8.415 1.00 92.50 106 PHE A C 1
ATOM 750 O O . PHE A 1 106 ? 13.485 -11.617 -7.460 1.00 92.50 106 PHE A O 1
ATOM 757 N N . THR A 1 107 ? 13.168 -11.723 -9.673 1.00 92.25 107 THR A N 1
ATOM 758 C CA . THR A 1 107 ? 14.470 -11.130 -10.019 1.00 92.25 107 THR A CA 1
ATOM 759 C C . THR A 1 107 ? 14.495 -9.616 -9.872 1.00 92.25 107 THR A C 1
ATOM 761 O O . THR A 1 107 ? 15.537 -9.067 -9.520 1.00 92.25 107 THR A O 1
ATOM 764 N N . ALA A 1 108 ? 13.361 -8.934 -10.079 1.00 90.00 108 ALA A N 1
ATOM 765 C CA . ALA A 1 108 ? 13.346 -7.475 -10.141 1.00 90.00 108 ALA A CA 1
ATOM 766 C C . ALA A 1 108 ? 13.701 -6.822 -8.800 1.00 90.00 108 ALA A C 1
ATOM 768 O O . ALA A 1 108 ? 14.231 -5.721 -8.789 1.00 90.00 108 ALA A O 1
ATOM 769 N N . TRP A 1 109 ? 13.467 -7.501 -7.672 1.00 90.38 109 TRP A N 1
ATOM 770 C CA . TRP A 1 109 ? 13.883 -7.025 -6.348 1.00 90.38 109 TRP A CA 1
ATOM 771 C C . TRP A 1 109 ? 15.399 -6.922 -6.219 1.00 90.38 109 TRP A C 1
ATOM 773 O O . TRP A 1 109 ? 15.907 -5.936 -5.699 1.00 90.38 109 TRP A O 1
ATOM 783 N N . LYS A 1 110 ? 16.119 -7.934 -6.714 1.00 88.50 110 LYS A N 1
ATOM 784 C CA . LYS A 1 110 ? 17.582 -7.925 -6.763 1.00 88.50 110 LYS A CA 1
ATOM 785 C C . LYS A 1 110 ? 18.059 -6.884 -7.767 1.00 88.50 110 LYS A C 1
ATOM 787 O O . LYS A 1 110 ? 18.976 -6.129 -7.472 1.00 88.50 110 LYS A O 1
ATOM 792 N N . ASP A 1 111 ? 17.436 -6.854 -8.944 1.00 88.50 111 ASP A N 1
ATOM 793 C CA . ASP A 1 111 ? 17.827 -5.934 -10.010 1.00 88.50 111 ASP A CA 1
ATOM 794 C C . ASP A 1 111 ? 17.672 -4.468 -9.568 1.00 88.50 111 ASP A C 1
ATOM 796 O O . ASP A 1 111 ? 18.522 -3.651 -9.902 1.00 88.50 111 ASP A O 1
ATOM 800 N N . LEU A 1 112 ? 16.670 -4.159 -8.736 1.00 86.56 112 LEU A N 1
ATOM 801 C CA . LEU A 1 112 ? 16.439 -2.826 -8.167 1.00 86.56 112 LEU A CA 1
ATOM 802 C C . LEU A 1 112 ? 17.590 -2.330 -7.278 1.00 86.56 112 LEU A C 1
ATOM 804 O O . LEU A 1 112 ? 17.786 -1.128 -7.180 1.00 86.56 112 LEU A O 1
ATOM 808 N N . VAL A 1 113 ? 18.345 -3.237 -6.647 1.00 85.69 113 VAL A N 1
ATOM 809 C CA . VAL A 1 113 ? 19.519 -2.896 -5.816 1.00 85.69 113 VAL A CA 1
ATOM 810 C C . VAL A 1 113 ? 20.785 -2.750 -6.663 1.00 85.69 113 VAL A C 1
ATOM 812 O O . VAL A 1 113 ? 21.739 -2.104 -6.254 1.00 85.69 113 VAL A O 1
ATOM 815 N N . THR A 1 114 ? 20.822 -3.376 -7.841 1.00 86.44 114 THR A N 1
ATOM 816 C CA . THR A 1 114 ? 22.025 -3.413 -8.689 1.00 86.44 114 THR A CA 1
ATOM 817 C C . THR A 1 114 ? 22.013 -2.401 -9.829 1.00 86.44 114 THR A C 1
ATOM 819 O O . THR A 1 114 ? 23.061 -2.121 -10.399 1.00 86.44 114 THR A O 1
ATOM 822 N N . VAL A 1 115 ? 20.834 -1.915 -10.219 1.00 86.56 115 VAL A N 1
ATOM 823 C CA . VAL A 1 115 ? 20.670 -0.953 -11.311 1.00 86.56 115 VAL A CA 1
ATOM 824 C C . VAL A 1 115 ? 20.696 0.456 -10.738 1.00 86.56 115 VAL A C 1
ATOM 826 O O . VAL A 1 115 ? 20.058 0.729 -9.726 1.00 86.56 115 VAL A O 1
ATOM 829 N N . GLU A 1 116 ? 21.411 1.353 -11.411 1.00 84.31 116 GLU A N 1
ATOM 830 C CA . GLU A 1 116 ? 21.495 2.755 -11.012 1.00 84.31 116 GLU A CA 1
ATOM 831 C C . GLU A 1 116 ? 20.111 3.421 -11.015 1.00 84.31 116 GLU A C 1
ATOM 833 O O . GLU A 1 116 ? 19.318 3.279 -11.952 1.00 84.31 116 GLU A O 1
ATOM 838 N N . LEU A 1 117 ? 19.818 4.155 -9.942 1.00 82.75 117 LEU A N 1
ATOM 839 C CA . LEU A 1 117 ? 18.602 4.949 -9.825 1.00 82.75 117 LEU A CA 1
ATOM 840 C C . LEU A 1 117 ? 18.760 6.278 -10.587 1.00 82.75 117 LEU A C 1
ATOM 842 O O . LEU A 1 117 ? 19.836 6.876 -10.543 1.00 82.75 117 LEU A O 1
ATOM 846 N N . PRO A 1 118 ? 17.686 6.814 -11.198 1.00 88.88 118 PRO A N 1
ATOM 847 C CA . PRO A 1 118 ? 16.319 6.288 -11.239 1.00 88.88 118 PRO A CA 1
ATOM 848 C C . PRO A 1 118 ? 16.104 5.238 -12.343 1.00 88.88 118 PRO A C 1
ATOM 850 O O . PRO A 1 118 ? 16.518 5.415 -13.485 1.00 88.88 118 PRO A O 1
ATOM 853 N N . VAL A 1 119 ? 15.354 4.177 -12.034 1.00 86.69 119 VAL A N 1
ATOM 854 C CA . VAL A 1 119 ? 15.171 3.027 -12.942 1.00 86.69 119 VAL A CA 1
ATOM 855 C C . VAL A 1 119 ? 14.112 3.235 -14.032 1.00 86.69 119 VAL A C 1
ATOM 857 O O . VAL A 1 119 ? 14.059 2.474 -15.001 1.00 86.69 119 VAL A O 1
ATOM 860 N N . GLY A 1 120 ? 13.242 4.241 -13.904 1.00 87.56 120 GLY A N 1
ATOM 861 C CA . GLY A 1 120 ? 12.262 4.586 -14.937 1.00 87.56 120 GLY A CA 1
ATOM 862 C C . GLY A 1 120 ? 11.304 3.445 -15.301 1.00 87.56 120 GLY A C 1
ATOM 863 O O . GLY A 1 120 ? 10.577 2.922 -14.456 1.00 87.56 120 GLY A O 1
ATOM 864 N N . GLU A 1 121 ? 11.287 3.095 -16.589 1.00 83.56 121 GLU A N 1
ATOM 865 C CA . GLU A 1 121 ? 10.509 1.989 -17.179 1.00 83.56 121 GLU A CA 1
ATOM 866 C C . GLU A 1 121 ? 11.376 0.757 -17.489 1.00 83.56 121 GLU A C 1
ATOM 868 O O . GLU A 1 121 ? 11.030 -0.064 -18.341 1.00 83.56 121 GLU A O 1
ATOM 873 N N . TYR A 1 122 ? 12.548 0.631 -16.866 1.00 85.44 122 TYR A N 1
ATOM 874 C CA . TYR A 1 122 ? 13.503 -0.386 -17.280 1.00 85.44 122 TYR A CA 1
ATOM 875 C C . TYR A 1 122 ? 12.986 -1.810 -17.013 1.00 85.44 122 TYR A C 1
ATOM 877 O O . TYR A 1 122 ? 12.800 -2.251 -15.875 1.00 85.44 122 TYR A O 1
ATOM 885 N N . ARG A 1 123 ? 12.788 -2.552 -18.110 1.00 85.31 123 ARG A N 1
ATOM 886 C CA . ARG A 1 123 ? 12.371 -3.962 -18.151 1.00 85.31 123 ARG A CA 1
ATOM 887 C C . ARG A 1 123 ? 11.144 -4.250 -17.279 1.00 85.31 123 ARG A C 1
ATOM 889 O O . ARG A 1 123 ? 10.028 -3.932 -17.662 1.00 85.31 123 ARG A O 1
ATOM 896 N N . ASN A 1 124 ? 11.353 -4.928 -16.155 1.00 89.00 124 ASN A N 1
ATOM 897 C CA . ASN A 1 124 ? 10.341 -5.413 -15.225 1.00 89.00 124 ASN A CA 1
ATOM 898 C C . ASN A 1 124 ? 10.530 -4.819 -13.815 1.00 89.00 124 ASN A C 1
ATOM 900 O O . ASN A 1 124 ? 9.942 -5.318 -12.858 1.00 89.00 124 ASN A O 1
ATOM 904 N N . LEU A 1 125 ? 11.301 -3.734 -13.672 1.00 92.19 125 LEU A N 1
ATOM 905 C CA . LEU A 1 125 ? 11.578 -3.087 -12.378 1.00 92.19 125 LEU A CA 1
ATOM 906 C C . LEU A 1 125 ? 10.361 -2.383 -11.763 1.00 92.19 125 LEU A C 1
ATOM 908 O O . LEU A 1 125 ? 10.369 -2.042 -10.580 1.00 92.19 125 LEU A O 1
ATOM 912 N N . LEU A 1 126 ? 9.281 -2.220 -12.529 1.00 92.75 126 LEU A N 1
ATOM 913 C CA . LEU A 1 126 ? 7.981 -1.774 -12.026 1.00 92.75 126 LEU A CA 1
ATOM 914 C C . LEU A 1 126 ? 7.207 -2.882 -11.287 1.00 92.75 126 LEU A C 1
ATOM 916 O O . LEU A 1 126 ? 6.263 -2.584 -10.556 1.00 92.75 126 LEU A O 1
ATOM 920 N N . VAL A 1 127 ? 7.589 -4.156 -11.441 1.00 94.50 127 VAL A N 1
ATOM 921 C CA . VAL A 1 127 ? 6.898 -5.289 -10.799 1.00 94.50 127 VAL A CA 1
ATOM 922 C C . VAL A 1 127 ? 6.974 -5.231 -9.262 1.00 94.50 127 VAL A C 1
ATOM 924 O O . VAL A 1 127 ? 5.928 -5.399 -8.635 1.00 94.50 127 VAL A O 1
ATOM 927 N N . PRO A 1 128 ? 8.121 -4.923 -8.620 1.00 95.19 128 PRO A N 1
ATOM 928 C CA . PRO A 1 128 ? 8.186 -4.692 -7.177 1.00 95.19 128 PRO A CA 1
ATOM 929 C C . PRO A 1 128 ? 7.202 -3.621 -6.694 1.00 95.19 128 PRO A C 1
ATOM 931 O O . PRO A 1 128 ? 6.419 -3.881 -5.780 1.00 95.19 128 PRO A O 1
ATOM 934 N N . ALA A 1 129 ? 7.157 -2.458 -7.357 1.00 94.75 129 ALA A N 1
ATOM 935 C CA . ALA A 1 129 ? 6.188 -1.412 -7.031 1.00 94.75 129 ALA A CA 1
ATOM 936 C C . ALA A 1 129 ? 4.744 -1.912 -7.172 1.00 94.75 129 ALA A C 1
ATOM 938 O O . ALA A 1 129 ? 3.942 -1.704 -6.265 1.00 94.75 129 ALA A O 1
ATOM 939 N N . LEU A 1 130 ? 4.413 -2.625 -8.253 1.00 96.19 130 LEU A N 1
ATOM 940 C CA . LEU A 1 130 ? 3.088 -3.225 -8.427 1.00 96.19 130 LEU A CA 1
ATOM 941 C C . LEU A 1 130 ? 2.720 -4.116 -7.237 1.00 96.19 130 LEU A C 1
ATOM 943 O O . LEU A 1 130 ? 1.635 -3.977 -6.674 1.00 96.19 130 LEU A O 1
ATOM 947 N N . VAL A 1 131 ? 3.619 -5.015 -6.832 1.00 96.56 131 VAL A N 1
ATOM 948 C CA . VAL A 1 131 ? 3.372 -5.948 -5.724 1.00 96.56 131 VAL A CA 1
ATOM 949 C C . VAL A 1 131 ? 3.146 -5.185 -4.422 1.00 96.56 131 VAL A C 1
ATOM 951 O O . VAL A 1 131 ? 2.151 -5.433 -3.738 1.00 96.56 131 VAL A O 1
ATOM 954 N N . VAL A 1 132 ? 4.014 -4.225 -4.099 1.00 96.81 132 VAL A N 1
ATOM 955 C CA . VAL A 1 132 ? 3.933 -3.439 -2.859 1.00 96.81 132 VAL A CA 1
ATOM 956 C C . VAL A 1 132 ? 2.664 -2.587 -2.817 1.00 96.81 132 VAL A C 1
ATOM 958 O O . VAL A 1 132 ? 1.925 -2.641 -1.832 1.00 96.81 132 VAL A O 1
ATOM 961 N N . PHE A 1 133 ? 2.371 -1.842 -3.884 1.00 96.75 133 PHE A N 1
ATOM 962 C CA . PHE A 1 133 ? 1.251 -0.896 -3.935 1.00 96.75 133 PHE A CA 1
ATOM 963 C C . PHE A 1 133 ? -0.105 -1.543 -4.232 1.00 96.75 133 PHE A C 1
ATOM 965 O O . PHE A 1 133 ? -1.136 -0.898 -4.041 1.00 96.75 133 PHE A O 1
ATOM 972 N N . LEU A 1 134 ? -0.144 -2.812 -4.644 1.00 97.00 134 LEU A N 1
ATOM 973 C CA . LEU A 1 134 ? -1.385 -3.582 -4.726 1.00 97.00 134 LEU A CA 1
ATOM 974 C C . LEU A 1 134 ? -1.617 -4.401 -3.453 1.00 97.00 134 LEU A C 1
ATOM 976 O O . LEU A 1 134 ? -2.662 -4.265 -2.812 1.00 97.00 134 LEU A O 1
ATOM 980 N N . ALA A 1 135 ? -0.656 -5.247 -3.069 1.00 97.00 135 ALA A N 1
ATOM 981 C CA . ALA A 1 135 ? -0.821 -6.171 -1.949 1.00 97.00 135 ALA A CA 1
ATOM 982 C C . ALA A 1 135 ? -0.813 -5.444 -0.601 1.00 97.00 135 ALA A C 1
ATOM 984 O O . ALA A 1 135 ? -1.615 -5.774 0.273 1.00 97.00 135 ALA A O 1
ATOM 985 N N . GLY A 1 136 ? 0.046 -4.435 -0.444 1.00 96.75 136 GLY A N 1
ATOM 986 C CA . GLY A 1 136 ? 0.179 -3.666 0.788 1.00 96.75 136 GLY A CA 1
ATOM 987 C C . GLY A 1 136 ? -1.112 -2.942 1.177 1.00 96.75 136 GLY A C 1
ATOM 988 O O . GLY A 1 136 ? -1.688 -3.271 2.218 1.00 96.75 136 GLY A O 1
ATOM 989 N N . PRO A 1 137 ? -1.620 -1.996 0.362 1.00 95.44 137 PRO A N 1
ATOM 990 C CA . PRO A 1 137 ? -2.851 -1.273 0.671 1.00 95.44 137 PRO A CA 1
ATOM 991 C C . PRO A 1 137 ? -4.060 -2.201 0.798 1.00 95.44 137 PRO A C 1
ATOM 993 O O . PRO A 1 137 ? -4.877 -2.015 1.698 1.00 95.44 137 PRO A O 1
ATOM 996 N N . LEU A 1 138 ? -4.159 -3.245 -0.036 1.00 97.19 138 LEU A N 1
ATOM 997 C CA . LEU A 1 138 ? -5.224 -4.245 0.073 1.00 97.19 138 LEU A CA 1
ATOM 998 C C . LEU A 1 138 ? -5.188 -4.953 1.434 1.00 97.19 138 LEU A C 1
ATOM 1000 O O . LEU A 1 138 ? -6.207 -5.011 2.126 1.00 97.19 138 LEU A O 1
ATOM 1004 N N . ALA A 1 139 ? -4.025 -5.468 1.839 1.00 96.44 139 ALA A N 1
ATOM 1005 C CA . ALA A 1 139 ? -3.858 -6.136 3.124 1.00 96.44 139 ALA A CA 1
ATOM 1006 C C . ALA A 1 139 ? -4.125 -5.174 4.289 1.00 96.44 139 ALA A C 1
ATOM 1008 O O . ALA A 1 139 ? -4.884 -5.516 5.197 1.00 96.44 139 ALA A O 1
ATOM 1009 N N . ALA A 1 140 ? -3.580 -3.956 4.237 1.00 95.88 140 ALA A N 1
ATOM 1010 C CA . ALA A 1 140 ? -3.775 -2.938 5.263 1.00 95.88 140 ALA A CA 1
ATOM 1011 C C . ALA A 1 140 ? -5.256 -2.546 5.406 1.00 95.88 140 ALA A C 1
ATOM 1013 O O . ALA A 1 140 ? -5.756 -2.477 6.529 1.00 95.88 140 ALA A O 1
ATOM 1014 N N . LEU A 1 141 ? -5.994 -2.379 4.301 1.00 94.88 141 LEU A N 1
ATOM 1015 C CA . LEU A 1 141 ? -7.437 -2.106 4.321 1.00 94.88 141 LEU A CA 1
ATOM 1016 C C . LEU A 1 141 ? -8.211 -3.260 4.955 1.00 94.88 141 LEU A C 1
ATOM 1018 O O . LEU A 1 141 ? -8.933 -3.051 5.933 1.00 94.88 141 LEU A O 1
ATOM 1022 N N . LEU A 1 142 ? -8.015 -4.482 4.448 1.00 94.06 142 LEU A N 1
ATOM 1023 C CA . LEU A 1 142 ? -8.693 -5.680 4.950 1.00 94.06 142 LEU A CA 1
ATOM 1024 C C . LEU A 1 142 ? -8.447 -5.894 6.442 1.00 94.06 142 LEU A C 1
ATOM 1026 O O . LEU A 1 142 ? -9.337 -6.371 7.149 1.00 94.06 142 LEU A O 1
ATOM 1030 N N . LEU A 1 143 ? -7.253 -5.550 6.920 1.00 93.88 143 LEU A N 1
ATOM 1031 C CA . LEU A 1 143 ? -6.893 -5.684 8.317 1.00 93.88 143 LEU A CA 1
ATOM 1032 C C . LEU A 1 143 ? -7.435 -4.535 9.173 1.00 93.88 143 LEU A C 1
ATOM 1034 O O . LEU A 1 143 ? -8.016 -4.798 10.223 1.00 93.88 143 LEU A O 1
ATOM 1038 N N . SER A 1 144 ? -7.351 -3.289 8.700 1.00 92.75 144 SER A N 1
ATOM 1039 C CA . SER A 1 144 ? -7.867 -2.096 9.395 1.00 92.75 144 SER A CA 1
ATOM 1040 C C . SER A 1 144 ? -9.382 -2.153 9.643 1.00 92.75 144 SER A C 1
ATOM 1042 O O . SER A 1 144 ? -9.896 -1.609 10.629 1.00 92.75 144 SER A O 1
ATOM 1044 N N . TRP A 1 145 ? -10.110 -2.848 8.766 1.00 91.75 145 TRP A N 1
ATOM 1045 C CA . TRP A 1 145 ? -11.555 -3.044 8.866 1.00 91.75 145 TRP A CA 1
ATOM 1046 C C . TRP A 1 145 ? -11.949 -4.246 9.724 1.00 91.75 145 TRP A C 1
ATOM 1048 O O . TRP A 1 145 ? -13.138 -4.460 9.974 1.00 91.75 145 TRP A O 1
ATOM 1058 N N . ARG A 1 146 ? -10.987 -5.030 10.228 1.00 87.25 146 ARG A N 1
ATOM 1059 C CA . ARG A 1 146 ? -11.307 -6.081 11.195 1.00 87.25 146 ARG A CA 1
ATOM 1060 C C . ARG A 1 146 ? -11.803 -5.455 12.495 1.00 87.25 146 ARG A C 1
ATOM 1062 O O . ARG A 1 146 ? -11.257 -4.478 12.999 1.00 87.25 146 ARG A O 1
ATOM 1069 N N . ARG A 1 147 ? -12.852 -6.060 13.052 1.00 82.00 147 ARG A N 1
ATOM 1070 C CA . ARG A 1 147 ? -13.420 -5.702 14.362 1.00 82.00 147 ARG A CA 1
ATOM 1071 C C . ARG A 1 147 ? -12.723 -6.417 15.530 1.00 82.00 147 ARG A C 1
ATOM 1073 O O . ARG A 1 147 ? -13.045 -6.165 16.681 1.00 82.00 147 ARG A O 1
ATOM 1080 N N . THR A 1 148 ? -11.781 -7.315 15.240 1.00 84.12 148 THR A N 1
ATOM 1081 C CA . THR A 1 148 ? -10.931 -8.003 16.224 1.00 84.12 148 THR A CA 1
ATOM 1082 C C . THR A 1 148 ? -9.620 -7.246 16.435 1.00 84.12 148 THR A C 1
ATOM 1084 O O . THR A 1 148 ? -9.234 -6.443 15.589 1.00 84.12 148 THR A O 1
ATOM 1087 N N . ARG A 1 149 ? -8.857 -7.584 17.490 1.00 81.94 149 ARG A N 1
ATOM 1088 C CA . ARG A 1 149 ? -7.510 -7.023 17.761 1.00 81.94 149 ARG A CA 1
ATOM 1089 C C . ARG A 1 149 ? -6.516 -7.150 16.596 1.00 81.94 149 ARG A C 1
ATOM 1091 O O . ARG A 1 149 ? -5.503 -6.462 16.577 1.00 81.94 149 ARG A O 1
ATOM 1098 N N . SER A 1 150 ? -6.820 -7.986 15.604 1.00 85.88 150 SER A N 1
ATOM 1099 C CA . SER A 1 150 ? -6.048 -8.121 14.370 1.00 85.88 150 SER A CA 1
ATOM 1100 C C . SER A 1 150 ? -5.870 -6.803 13.608 1.00 85.88 150 SER A C 1
ATOM 1102 O O . SER A 1 150 ? -4.923 -6.715 12.837 1.00 85.88 150 SER A O 1
ATOM 1104 N N . PHE A 1 151 ? -6.715 -5.782 13.822 1.00 87.94 151 PHE A N 1
ATOM 1105 C CA . PHE A 1 151 ? -6.554 -4.473 13.169 1.00 87.94 151 PHE A CA 1
ATOM 1106 C C . PHE A 1 151 ? -5.180 -3.836 13.412 1.00 87.94 151 PHE A C 1
ATOM 1108 O O . PHE A 1 151 ? -4.702 -3.085 12.566 1.00 87.94 151 PHE A O 1
ATOM 1115 N N . VAL A 1 152 ? -4.528 -4.148 14.539 1.00 90.38 152 VAL A N 1
ATOM 1116 C CA . VAL A 1 152 ? -3.215 -3.592 14.901 1.00 90.38 152 VAL A CA 1
ATOM 1117 C C . VAL A 1 152 ? -2.145 -3.977 13.883 1.00 90.38 152 VAL A C 1
ATOM 1119 O O . VAL A 1 152 ? -1.263 -3.174 13.595 1.00 90.38 152 VAL A O 1
ATOM 1122 N N . ALA A 1 153 ? -2.253 -5.153 13.260 1.00 94.00 153 ALA A N 1
ATOM 1123 C CA . ALA A 1 153 ? -1.293 -5.581 12.248 1.00 94.00 153 ALA A CA 1
ATOM 1124 C C . ALA A 1 153 ? -1.388 -4.765 10.930 1.00 94.00 153 ALA A C 1
ATOM 1126 O O . ALA A 1 153 ? -0.556 -4.940 10.047 1.00 94.00 153 ALA A O 1
ATOM 1127 N N . ALA A 1 154 ? -2.352 -3.840 10.787 1.00 93.00 154 ALA A N 1
ATOM 1128 C CA . ALA A 1 154 ? -2.383 -2.908 9.658 1.00 93.00 154 ALA A CA 1
ATOM 1129 C C . ALA A 1 154 ? -1.199 -1.929 9.715 1.00 93.00 154 ALA A C 1
ATOM 1131 O O . ALA A 1 154 ? -0.715 -1.498 8.674 1.00 93.00 154 ALA A O 1
ATOM 1132 N N . VAL A 1 155 ? -0.708 -1.629 10.923 1.00 94.31 155 VAL A N 1
ATOM 1133 C CA . VAL A 1 155 ? 0.438 -0.744 11.159 1.00 94.31 155 VAL A CA 1
ATOM 1134 C C . VAL A 1 155 ? 1.741 -1.303 10.585 1.00 94.31 155 VAL A C 1
ATOM 1136 O O . VAL A 1 155 ? 2.333 -0.623 9.751 1.00 94.31 155 VAL A O 1
ATOM 1139 N N . PRO A 1 156 ? 2.199 -2.522 10.943 1.00 96.19 156 PRO A N 1
ATOM 1140 C CA . PRO A 1 156 ? 3.414 -3.075 10.352 1.00 96.19 156 PRO A CA 1
ATOM 1141 C C . PRO A 1 156 ? 3.292 -3.260 8.837 1.00 96.19 156 PRO A C 1
ATOM 1143 O O . PRO A 1 156 ? 4.269 -3.037 8.133 1.00 96.19 156 PRO A O 1
ATOM 1146 N N . VAL A 1 157 ? 2.103 -3.583 8.310 1.00 96.12 157 VAL A N 1
ATOM 1147 C CA . VAL A 1 157 ? 1.887 -3.638 6.853 1.00 96.12 157 VAL A CA 1
ATOM 1148 C C . VAL A 1 157 ? 2.075 -2.258 6.223 1.00 96.12 157 VAL A C 1
ATOM 1150 O O . VAL A 1 157 ? 2.810 -2.134 5.251 1.00 96.12 157 VAL A O 1
ATOM 1153 N N . ALA A 1 158 ? 1.468 -1.208 6.778 1.00 94.12 158 ALA A N 1
ATOM 1154 C CA . ALA A 1 158 ? 1.616 0.151 6.260 1.00 94.12 158 ALA A CA 1
ATOM 1155 C C . ALA A 1 158 ? 3.067 0.656 6.337 1.00 94.12 158 ALA A C 1
ATOM 1157 O O . ALA A 1 158 ? 3.556 1.282 5.397 1.00 94.12 158 ALA A O 1
ATOM 1158 N N . LEU A 1 159 ? 3.773 0.342 7.427 1.00 94.56 159 LEU A N 1
ATOM 1159 C CA . LEU A 1 159 ? 5.196 0.646 7.572 1.00 94.56 159 LEU A CA 1
ATOM 1160 C C . LEU A 1 159 ? 6.059 -0.140 6.579 1.00 94.56 159 LEU A C 1
ATOM 1162 O O . LEU A 1 159 ? 7.016 0.421 6.062 1.00 94.56 159 LEU A O 1
ATOM 1166 N N . ALA A 1 160 ? 5.712 -1.387 6.252 1.00 94.94 160 ALA A N 1
ATOM 1167 C CA . ALA A 1 160 ? 6.425 -2.164 5.238 1.00 94.94 160 ALA A CA 1
ATOM 1168 C C . ALA A 1 160 ? 6.295 -1.549 3.831 1.00 94.94 160 ALA A C 1
ATOM 1170 O O . ALA A 1 160 ? 7.269 -1.517 3.083 1.00 94.94 160 ALA A O 1
ATOM 1171 N N . ILE A 1 161 ? 5.123 -0.999 3.485 1.00 94.75 161 ILE A N 1
ATOM 1172 C CA . ILE A 1 161 ? 4.927 -0.260 2.221 1.00 94.75 161 ILE A CA 1
ATOM 1173 C C . ILE A 1 161 ? 5.812 0.992 2.208 1.00 94.75 161 ILE A C 1
ATOM 1175 O O . ILE A 1 161 ? 6.488 1.261 1.221 1.00 94.75 161 ILE A O 1
ATOM 1179 N N . GLN A 1 162 ? 5.844 1.743 3.312 1.00 93.38 162 GLN A N 1
ATOM 1180 C CA . GLN A 1 162 ? 6.703 2.922 3.451 1.00 93.38 162 GLN A CA 1
ATOM 1181 C C . GLN A 1 162 ? 8.189 2.559 3.348 1.00 93.38 162 GLN A C 1
ATOM 1183 O O . GLN A 1 162 ? 8.958 3.265 2.694 1.00 93.38 162 GLN A O 1
ATOM 1188 N N . TRP A 1 163 ? 8.581 1.454 3.983 1.00 92.12 163 TRP 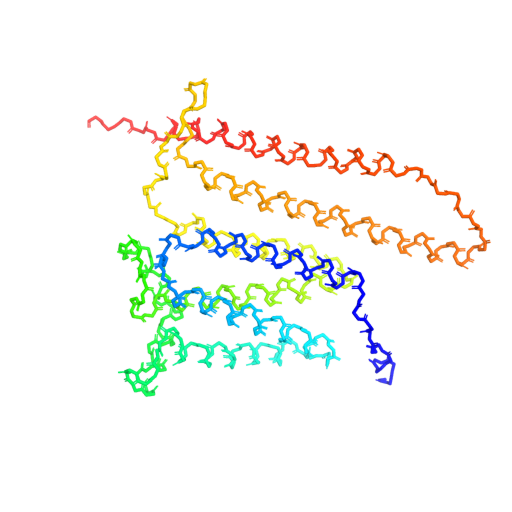A N 1
ATOM 1189 C CA . TRP A 1 163 ? 9.951 0.959 3.996 1.00 92.12 163 TRP A CA 1
ATOM 1190 C C . TRP A 1 163 ? 10.465 0.663 2.594 1.00 92.12 163 TRP A C 1
ATOM 1192 O O . TRP A 1 163 ? 11.622 0.945 2.318 1.00 92.12 163 TRP A O 1
ATOM 1202 N N . PHE A 1 164 ? 9.614 0.187 1.683 1.00 91.19 164 PHE A N 1
ATOM 1203 C CA . PHE A 1 164 ? 10.005 -0.016 0.288 1.00 91.19 164 PHE A CA 1
ATOM 1204 C C . PHE A 1 164 ? 10.586 1.259 -0.346 1.00 91.19 164 PHE A C 1
ATOM 1206 O O . PHE A 1 164 ? 11.649 1.210 -0.954 1.00 91.19 164 PHE A O 1
ATOM 1213 N N . GLY A 1 165 ? 9.945 2.414 -0.151 1.00 85.44 165 GLY A N 1
ATOM 1214 C CA . GLY A 1 165 ? 10.438 3.680 -0.700 1.00 85.44 165 GLY A CA 1
ATOM 1215 C C . GLY A 1 165 ? 11.645 4.264 0.037 1.00 85.44 165 GLY A C 1
ATOM 1216 O O . GLY A 1 165 ? 12.434 4.982 -0.566 1.00 85.44 165 GLY A O 1
ATOM 1217 N N . LEU A 1 166 ? 11.783 3.979 1.335 1.00 86.00 166 LEU A N 1
ATOM 1218 C CA . LEU A 1 166 ? 12.894 4.479 2.152 1.00 86.00 166 LEU A CA 1
ATOM 1219 C C . LEU A 1 166 ? 14.157 3.619 2.022 1.00 86.00 166 LEU A C 1
ATOM 1221 O O . LEU A 1 166 ? 15.254 4.159 2.007 1.00 86.00 166 LEU A O 1
ATOM 1225 N N . GLY A 1 167 ? 14.001 2.297 1.945 1.00 83.62 167 GLY A N 1
ATOM 1226 C CA . GLY A 1 167 ? 15.102 1.336 1.938 1.00 83.62 167 GLY A CA 1
ATOM 1227 C C . GLY A 1 167 ? 15.720 1.101 0.562 1.00 83.62 167 GLY A C 1
ATOM 1228 O O . GLY A 1 167 ? 16.905 0.816 0.493 1.00 83.62 167 GLY A O 1
ATOM 1229 N N . PHE A 1 168 ? 14.944 1.238 -0.520 1.00 81.50 168 PHE A N 1
ATOM 1230 C CA . PHE A 1 168 ? 15.444 1.149 -1.903 1.00 81.50 168 PHE A CA 1
ATOM 1231 C C . PHE A 1 168 ? 15.701 2.532 -2.533 1.00 81.50 168 PHE A C 1
ATOM 1233 O O . PHE A 1 168 ? 15.860 2.633 -3.746 1.00 81.50 168 PHE A O 1
ATOM 1240 N N . GLY A 1 169 ? 15.661 3.610 -1.741 1.00 70.12 169 GLY A N 1
ATOM 1241 C CA . GLY A 1 169 ? 15.945 4.967 -2.213 1.00 70.12 169 GLY A CA 1
ATOM 1242 C C . GLY A 1 169 ? 17.423 5.171 -2.593 1.00 70.12 169 GLY A C 1
ATOM 1243 O O . GLY A 1 169 ? 18.247 4.317 -2.289 1.00 70.12 169 GLY A O 1
ATOM 1244 N N . PRO A 1 170 ? 17.775 6.292 -3.253 1.00 64.19 170 PRO A N 1
ATOM 1245 C CA . PRO A 1 170 ? 19.137 6.552 -3.725 1.00 64.19 170 PRO A CA 1
ATOM 1246 C C . PRO A 1 170 ? 20.189 6.514 -2.606 1.00 64.19 170 PRO A C 1
ATOM 1248 O O . PRO A 1 170 ? 19.971 7.089 -1.540 1.00 64.19 170 PRO A O 1
ATOM 1251 N N . ASP A 1 171 ? 21.357 5.929 -2.897 1.00 57.88 171 ASP A N 1
ATOM 1252 C CA . ASP A 1 171 ? 22.491 5.824 -1.962 1.00 57.88 171 ASP A CA 1
ATOM 1253 C C . ASP A 1 171 ? 23.126 7.174 -1.609 1.00 57.88 171 ASP A C 1
ATOM 1255 O O . ASP A 1 171 ? 23.786 7.298 -0.580 1.00 57.88 171 ASP A O 1
ATOM 1259 N N . ALA A 1 172 ? 22.932 8.195 -2.449 1.00 49.31 172 ALA A N 1
ATOM 1260 C CA . ALA A 1 172 ? 23.325 9.565 -2.152 1.00 49.31 172 ALA A CA 1
ATOM 1261 C C . ALA A 1 172 ? 22.171 10.266 -1.414 1.00 49.31 172 ALA A C 1
ATOM 1263 O O . ALA A 1 172 ? 21.170 10.621 -2.049 1.00 49.31 172 ALA A O 1
ATOM 1264 N N . PRO A 1 173 ? 22.284 10.496 -0.093 1.00 53.81 173 PRO A N 1
ATOM 1265 C CA . PRO A 1 173 ? 21.255 11.200 0.651 1.00 53.81 173 PRO A CA 1
ATOM 1266 C C . PRO A 1 173 ? 21.061 12.606 0.078 1.00 53.81 173 PRO A C 1
ATOM 1268 O O . PRO A 1 173 ? 22.010 13.229 -0.412 1.00 53.81 173 PRO A O 1
ATOM 1271 N N . ALA A 1 174 ? 19.839 13.138 0.166 1.00 53.50 174 ALA A N 1
ATOM 1272 C CA . ALA A 1 174 ? 19.589 14.539 -0.159 1.00 53.50 174 ALA A CA 1
ATOM 1273 C C . ALA A 1 174 ? 20.611 15.428 0.574 1.00 53.50 174 ALA A C 1
ATOM 1275 O O . ALA A 1 174 ? 20.839 15.226 1.764 1.00 53.50 174 ALA A O 1
ATOM 1276 N N . ARG A 1 175 ? 21.228 16.381 -0.149 1.00 49.66 175 ARG A N 1
ATOM 1277 C CA . ARG A 1 175 ? 22.344 17.230 0.315 1.00 49.66 175 ARG A CA 1
ATOM 1278 C C . ARG A 1 175 ? 22.235 17.528 1.823 1.00 49.66 175 ARG A C 1
ATOM 1280 O O . ARG A 1 175 ? 21.229 18.117 2.226 1.00 49.66 175 ARG A O 1
ATOM 1287 N N . PRO A 1 176 ? 23.236 17.153 2.643 1.00 56.22 176 PRO A N 1
ATOM 1288 C CA . PRO A 1 176 ? 23.124 17.218 4.094 1.00 56.22 176 PRO A CA 1
ATOM 1289 C C . PRO A 1 176 ? 22.788 18.639 4.546 1.00 56.22 176 PRO A C 1
ATOM 1291 O O . PRO A 1 176 ? 23.487 19.598 4.206 1.00 56.22 176 PRO A O 1
ATOM 1294 N N . VAL A 1 177 ? 21.707 18.773 5.314 1.00 56.16 177 VAL A N 1
ATOM 1295 C CA . VAL A 1 177 ? 21.278 20.059 5.872 1.00 56.16 177 VAL A CA 1
ATOM 1296 C C . VAL A 1 177 ? 21.840 20.160 7.281 1.00 56.16 177 VAL A C 1
ATOM 1298 O O . VAL A 1 177 ? 21.623 19.286 8.121 1.00 56.16 177 VAL A O 1
ATOM 1301 N N . ARG A 1 178 ? 22.593 21.229 7.546 1.00 54.34 178 ARG A N 1
ATOM 1302 C CA . ARG A 1 178 ? 23.147 21.495 8.874 1.00 54.34 178 ARG A CA 1
ATOM 1303 C C . ARG A 1 178 ? 22.121 22.293 9.675 1.00 54.34 178 ARG A C 1
ATOM 1305 O O . ARG A 1 178 ? 21.884 23.456 9.364 1.00 54.34 178 ARG A O 1
ATOM 1312 N N . LEU A 1 179 ? 21.528 21.686 10.700 1.00 51.53 179 LEU A N 1
ATOM 1313 C CA . LEU A 1 179 ? 20.739 22.405 11.704 1.00 51.53 179 LEU A CA 1
ATOM 1314 C C . LEU A 1 179 ? 21.605 22.609 12.947 1.00 51.53 179 LEU A C 1
ATOM 1316 O O . LEU A 1 179 ? 21.963 21.644 13.615 1.00 51.53 179 LEU A O 1
ATOM 1320 N N . GLY A 1 180 ? 21.958 23.861 13.252 1.00 56.22 180 GLY A N 1
ATOM 1321 C CA . GLY A 1 180 ? 22.616 24.215 14.518 1.00 56.22 180 GLY A CA 1
ATOM 1322 C C . GLY A 1 180 ? 23.914 23.449 14.817 1.00 56.22 180 GLY A C 1
ATOM 1323 O O . GLY A 1 180 ? 24.167 23.119 15.967 1.00 56.22 180 GLY A O 1
ATOM 1324 N N . GLY A 1 181 ? 24.713 23.119 13.795 1.00 61.69 181 GLY A N 1
ATOM 1325 C CA . GLY A 1 181 ? 25.975 22.376 13.939 1.00 61.69 181 GLY A CA 1
ATOM 1326 C C . GLY A 1 181 ? 25.870 20.859 13.730 1.00 61.69 181 GLY A C 1
ATOM 1327 O O . GLY A 1 181 ? 26.883 20.227 13.436 1.00 61.69 181 GLY A O 1
ATOM 1328 N N . LEU A 1 182 ? 24.664 20.285 13.762 1.00 53.25 182 LEU A N 1
ATOM 1329 C CA . LEU A 1 182 ? 24.420 18.870 13.467 1.00 53.25 182 LEU A CA 1
ATOM 1330 C C . LEU A 1 182 ? 24.101 18.692 11.977 1.00 53.25 182 LEU A C 1
ATOM 1332 O O . LEU A 1 182 ? 23.172 19.306 11.447 1.00 53.25 182 LEU A O 1
ATOM 1336 N N . ALA A 1 183 ? 24.885 17.867 11.283 1.00 55.91 183 ALA A N 1
ATOM 1337 C CA . ALA A 1 183 ? 24.617 17.500 9.897 1.00 55.91 183 ALA A CA 1
ATOM 1338 C C . ALA A 1 183 ? 23.555 16.394 9.859 1.00 55.91 183 ALA A C 1
ATOM 1340 O O . ALA A 1 183 ? 23.813 15.265 10.274 1.00 55.91 183 ALA A O 1
ATOM 1341 N N . VAL A 1 184 ? 22.361 16.707 9.356 1.00 60.12 184 VAL A N 1
ATOM 1342 C CA . VAL A 1 184 ? 21.344 15.691 9.070 1.00 60.12 184 VAL A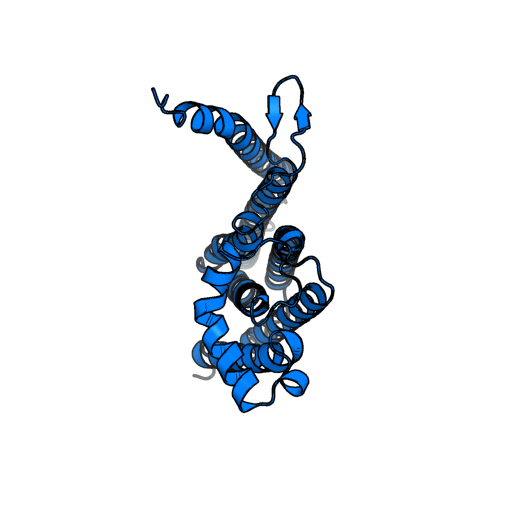 CA 1
ATOM 1343 C C . VAL A 1 184 ? 21.622 15.166 7.670 1.00 60.12 184 VAL A C 1
ATOM 1345 O O . VAL A 1 184 ? 21.395 15.870 6.686 1.00 60.12 184 VAL A O 1
ATOM 1348 N N . ALA A 1 185 ? 22.154 13.944 7.594 1.00 59.16 185 ALA A N 1
ATOM 1349 C CA . ALA A 1 185 ? 22.551 13.325 6.334 1.00 59.16 185 ALA A CA 1
ATOM 1350 C C . ALA A 1 185 ? 21.356 13.095 5.393 1.00 59.16 185 ALA A C 1
ATOM 1352 O O . ALA A 1 185 ? 21.502 13.297 4.202 1.00 59.16 185 ALA A O 1
ATOM 1353 N N . ALA A 1 186 ? 20.174 12.749 5.918 1.00 65.25 186 ALA A N 1
ATOM 1354 C CA . ALA A 1 186 ? 19.007 12.339 5.128 1.00 65.25 186 ALA A CA 1
ATOM 1355 C C . ALA A 1 186 ? 17.708 13.033 5.612 1.00 65.25 186 ALA A C 1
ATOM 1357 O O . ALA A 1 186 ? 16.854 12.410 6.253 1.00 65.25 186 ALA A O 1
ATOM 1358 N N . PRO A 1 187 ? 17.558 14.358 5.398 1.00 71.12 187 PRO A N 1
ATOM 1359 C CA . PRO A 1 187 ? 16.461 15.137 5.978 1.00 71.12 187 PRO A CA 1
ATOM 1360 C C . PRO A 1 187 ? 15.087 14.727 5.434 1.00 71.12 187 PRO A C 1
ATOM 1362 O O . PRO A 1 187 ? 14.090 14.787 6.151 1.00 71.12 187 PRO A O 1
ATOM 1365 N N . ARG A 1 188 ? 15.014 14.276 4.179 1.00 77.81 188 ARG A N 1
ATOM 1366 C CA . ARG A 1 188 ? 13.762 13.839 3.556 1.00 77.81 188 ARG A CA 1
ATOM 1367 C C . ARG A 1 188 ? 13.285 12.516 4.149 1.00 77.81 188 ARG A C 1
ATOM 1369 O O . ARG A 1 188 ? 12.118 12.385 4.511 1.00 77.81 188 ARG A O 1
ATOM 1376 N N . GLU A 1 189 ? 14.183 11.551 4.258 1.00 81.62 189 GLU A N 1
ATOM 1377 C CA . GLU A 1 189 ? 13.925 10.196 4.744 1.00 81.62 189 GLU A CA 1
ATOM 1378 C C . GLU A 1 189 ? 13.478 10.250 6.207 1.00 81.62 189 GLU A C 1
ATOM 1380 O O . GLU A 1 189 ? 12.497 9.609 6.585 1.00 81.62 189 GLU A O 1
ATOM 1385 N N . ALA A 1 190 ? 14.131 11.110 6.994 1.00 80.06 190 ALA A N 1
ATOM 1386 C CA . ALA A 1 190 ? 13.761 11.440 8.364 1.00 80.06 190 ALA A CA 1
ATOM 1387 C C . ALA A 1 190 ? 12.328 11.977 8.486 1.00 80.06 190 ALA A C 1
ATOM 1389 O O . ALA A 1 190 ? 11.539 11.481 9.294 1.00 80.06 190 ALA A O 1
ATOM 1390 N N . VAL A 1 191 ? 11.977 12.980 7.674 1.00 82.00 191 VAL A N 1
ATOM 1391 C CA . VAL A 1 191 ? 10.641 13.593 7.685 1.00 82.00 191 VAL A CA 1
ATOM 1392 C C . VAL A 1 191 ? 9.581 12.578 7.268 1.00 82.00 191 VAL A C 1
ATOM 1394 O O . VAL A 1 191 ? 8.564 12.444 7.947 1.00 82.00 191 VAL A O 1
ATOM 1397 N N . LEU A 1 192 ? 9.816 11.823 6.193 1.00 85.81 192 LEU A N 1
ATOM 1398 C CA . LEU A 1 192 ? 8.878 10.807 5.710 1.00 85.81 192 LEU A CA 1
ATOM 1399 C C . LEU A 1 192 ? 8.706 9.667 6.725 1.00 85.81 192 LEU A C 1
ATOM 1401 O O . LEU A 1 192 ? 7.578 9.264 7.007 1.00 85.81 192 LEU A O 1
ATOM 1405 N N . GLY A 1 193 ? 9.792 9.184 7.332 1.00 86.00 193 GLY A N 1
ATOM 1406 C CA . GLY A 1 193 ? 9.733 8.185 8.401 1.00 86.00 193 GLY A CA 1
ATOM 1407 C C . GLY A 1 193 ? 8.966 8.693 9.625 1.00 86.00 193 GLY A C 1
ATOM 1408 O O . GLY A 1 193 ? 8.060 8.016 10.119 1.00 86.00 193 GLY A O 1
ATOM 1409 N N . GLY A 1 194 ? 9.261 9.918 10.069 1.00 86.00 194 GLY A N 1
ATOM 1410 C CA . GLY A 1 194 ? 8.576 10.571 11.184 1.00 86.00 194 GLY A CA 1
ATOM 1411 C C . GLY A 1 194 ? 7.076 10.738 10.936 1.00 86.00 194 GLY A C 1
ATOM 1412 O O . GLY A 1 194 ? 6.267 10.346 11.776 1.00 86.00 194 GLY A O 1
ATOM 1413 N N . LEU A 1 195 ? 6.685 11.238 9.759 1.00 86.19 195 LEU A N 1
ATOM 1414 C CA . LEU A 1 195 ? 5.278 11.352 9.361 1.00 86.19 195 LEU A CA 1
ATOM 1415 C C . LEU A 1 195 ? 4.570 9.990 9.365 1.00 86.19 195 LEU A C 1
ATOM 1417 O O . LEU A 1 195 ? 3.437 9.897 9.839 1.00 86.19 195 LEU A O 1
ATOM 1421 N N . GLY A 1 196 ? 5.238 8.929 8.905 1.00 89.81 196 GLY A N 1
ATOM 1422 C CA . GLY A 1 196 ? 4.694 7.571 8.921 1.00 89.81 196 GLY A CA 1
ATOM 1423 C C . GLY A 1 196 ? 4.405 7.078 10.341 1.00 89.81 196 GLY A C 1
ATOM 1424 O O . GLY A 1 196 ? 3.302 6.603 10.626 1.00 89.81 196 GLY A O 1
ATOM 1425 N N . LEU A 1 197 ? 5.357 7.250 11.263 1.00 90.44 197 LEU A N 1
ATOM 1426 C CA . LEU A 1 197 ? 5.186 6.884 12.676 1.00 90.44 197 LEU A CA 1
ATOM 1427 C C . LEU A 1 197 ? 4.053 7.673 13.338 1.00 90.44 197 LEU A C 1
ATOM 1429 O O . LEU A 1 197 ? 3.227 7.108 14.060 1.00 90.44 197 LEU A O 1
ATOM 1433 N N . LEU A 1 198 ? 3.985 8.970 13.053 1.00 87.56 198 LEU A N 1
ATOM 1434 C CA . LEU A 1 198 ? 2.958 9.867 13.560 1.00 87.56 198 LEU A CA 1
ATOM 1435 C C . LEU A 1 198 ? 1.555 9.481 13.065 1.00 87.56 198 LEU A C 1
ATOM 1437 O O . LEU A 1 198 ? 0.621 9.403 13.866 1.00 87.56 198 LEU A O 1
ATOM 1441 N N . LEU A 1 199 ? 1.406 9.148 11.779 1.00 87.75 199 LEU A N 1
ATOM 1442 C CA . LEU A 1 199 ? 0.153 8.625 11.223 1.00 87.75 199 LEU A CA 1
ATOM 1443 C C . LEU A 1 199 ? -0.257 7.308 11.889 1.00 87.75 199 LEU A C 1
ATOM 1445 O O . LEU A 1 199 ? -1.426 7.141 12.245 1.00 87.75 199 LEU A O 1
ATOM 1449 N N . CYS A 1 200 ? 0.688 6.390 12.105 1.00 90.69 200 CYS A N 1
ATOM 1450 C CA . CYS A 1 200 ? 0.425 5.112 12.770 1.00 90.69 200 CYS A CA 1
ATOM 1451 C C . CYS A 1 200 ? -0.057 5.310 14.214 1.00 90.69 200 CYS A C 1
ATOM 1453 O O . CYS A 1 200 ? -1.095 4.768 14.605 1.00 90.69 200 CYS A O 1
ATOM 1455 N N . ALA A 1 201 ? 0.655 6.121 14.997 1.00 88.56 201 ALA A N 1
ATOM 1456 C CA . ALA A 1 201 ? 0.289 6.421 16.378 1.00 88.56 201 ALA A CA 1
ATOM 1457 C C . ALA A 1 201 ? -1.047 7.172 16.465 1.00 88.56 201 ALA A C 1
ATOM 1459 O O . ALA A 1 201 ? -1.909 6.819 17.274 1.00 88.56 201 ALA A O 1
ATOM 1460 N N . GLY A 1 202 ? -1.253 8.165 15.595 1.00 86.12 202 GLY A N 1
ATOM 1461 C CA . GLY A 1 202 ? -2.498 8.919 15.494 1.00 86.12 202 GLY A CA 1
ATOM 1462 C C . GLY A 1 202 ? -3.693 8.028 15.169 1.00 86.12 202 GLY A C 1
ATOM 1463 O O . GLY A 1 202 ? -4.734 8.131 15.825 1.00 86.12 202 GLY A O 1
ATOM 1464 N N . TRP A 1 203 ? -3.535 7.106 14.217 1.00 90.62 203 TRP A N 1
ATOM 1465 C CA . TRP A 1 203 ? -4.585 6.162 13.848 1.00 90.62 203 TRP A CA 1
ATOM 1466 C C . TRP A 1 203 ? -4.901 5.169 14.969 1.00 90.62 203 TRP A C 1
ATOM 1468 O O . TRP A 1 203 ? -6.075 4.992 15.297 1.00 90.62 203 TRP A O 1
ATOM 1478 N N . LEU A 1 204 ? -3.892 4.575 15.616 1.00 89.94 204 LEU A N 1
ATOM 1479 C CA . LEU A 1 204 ? -4.103 3.672 16.756 1.00 89.94 204 LEU A CA 1
ATOM 1480 C C . LEU A 1 204 ? -4.779 4.389 17.932 1.00 89.94 204 LEU A C 1
ATOM 1482 O O . LEU A 1 204 ? -5.726 3.860 18.521 1.00 89.94 204 LEU A O 1
ATOM 1486 N N . ALA A 1 205 ? -4.343 5.610 18.250 1.00 87.75 205 ALA A N 1
ATOM 1487 C CA . ALA A 1 205 ? -4.940 6.422 19.305 1.00 87.75 205 ALA A CA 1
ATOM 1488 C C . ALA A 1 205 ? -6.396 6.784 18.982 1.00 87.75 205 ALA A C 1
ATOM 1490 O O . ALA A 1 205 ? -7.261 6.722 19.861 1.00 87.75 205 ALA A O 1
ATOM 1491 N N . TRP A 1 206 ? -6.686 7.137 17.728 1.00 88.62 206 TRP A N 1
ATOM 1492 C CA . TRP A 1 206 ? -8.047 7.385 17.261 1.00 88.62 206 TRP A CA 1
ATOM 1493 C C . TRP A 1 206 ? -8.905 6.116 17.324 1.00 88.62 206 TRP A C 1
ATOM 1495 O O . TRP A 1 206 ? -10.023 6.160 17.842 1.00 88.62 206 TRP A O 1
ATOM 1505 N N . ARG A 1 207 ? -8.376 4.971 16.879 1.00 86.75 207 ARG A N 1
ATOM 1506 C CA . ARG A 1 207 ? -9.094 3.693 16.856 1.00 86.75 207 ARG A CA 1
ATOM 1507 C C . ARG A 1 207 ? -9.433 3.203 18.260 1.00 86.75 207 ARG A C 1
ATOM 1509 O O . ARG A 1 207 ? -10.583 2.856 18.519 1.00 86.75 207 ARG A O 1
ATOM 1516 N N . ALA A 1 208 ? -8.484 3.283 19.191 1.00 84.31 208 ALA A N 1
ATOM 1517 C CA . ALA A 1 208 ? -8.719 2.953 20.594 1.00 84.31 208 ALA A CA 1
ATOM 1518 C C . ALA A 1 208 ? -9.797 3.851 21.230 1.00 84.31 208 ALA A C 1
ATOM 1520 O O . ALA A 1 208 ? -10.606 3.382 22.031 1.00 84.31 208 ALA A O 1
ATOM 1521 N N . ARG A 1 209 ? -9.849 5.141 20.867 1.00 83.00 209 ARG A N 1
ATOM 1522 C CA . ARG A 1 209 ? -10.915 6.051 21.327 1.00 83.00 209 ARG A CA 1
ATOM 1523 C C . ARG A 1 209 ? -12.268 5.684 20.740 1.00 83.00 209 ARG A C 1
ATOM 1525 O O . ARG A 1 209 ? -13.238 5.662 21.491 1.00 83.00 209 ARG A O 1
ATOM 1532 N N . ALA A 1 210 ? -12.329 5.388 19.443 1.00 82.50 210 ALA A N 1
ATOM 1533 C CA . ALA A 1 210 ? -13.564 5.000 18.769 1.00 82.50 210 ALA A CA 1
ATOM 1534 C C . ALA A 1 210 ? -14.184 3.747 19.417 1.00 82.50 210 ALA A C 1
ATOM 1536 O O . ALA A 1 210 ? -15.363 3.754 19.772 1.00 82.50 210 ALA A O 1
ATOM 1537 N N . GLU A 1 211 ? -13.372 2.720 19.682 1.00 82.19 211 GLU A N 1
ATOM 1538 C CA . GLU A 1 211 ? -13.825 1.488 20.344 1.00 82.19 211 GLU A CA 1
ATOM 1539 C C . GLU A 1 211 ? -14.296 1.739 21.785 1.00 82.19 211 GLU A C 1
ATOM 1541 O O . GLU A 1 211 ? -15.340 1.225 22.194 1.00 82.19 211 GLU A O 1
ATOM 1546 N N . ARG A 1 212 ? -13.588 2.592 22.544 1.00 80.50 212 ARG A N 1
ATOM 1547 C CA . ARG A 1 212 ? -14.012 3.006 23.894 1.00 80.50 212 ARG A CA 1
ATOM 1548 C C . ARG A 1 212 ? -15.350 3.742 23.872 1.00 80.50 212 ARG A C 1
ATOM 1550 O O . ARG A 1 212 ? -16.208 3.455 24.702 1.00 80.50 212 ARG A O 1
ATOM 1557 N N . THR A 1 213 ? -15.561 4.657 22.925 1.00 80.31 213 THR A N 1
ATOM 1558 C CA . THR A 1 213 ? -16.837 5.380 22.814 1.00 80.31 213 THR A CA 1
ATOM 1559 C C . THR A 1 213 ? -17.995 4.451 22.452 1.00 80.31 213 THR A C 1
ATOM 1561 O O . THR A 1 213 ? -19.064 4.565 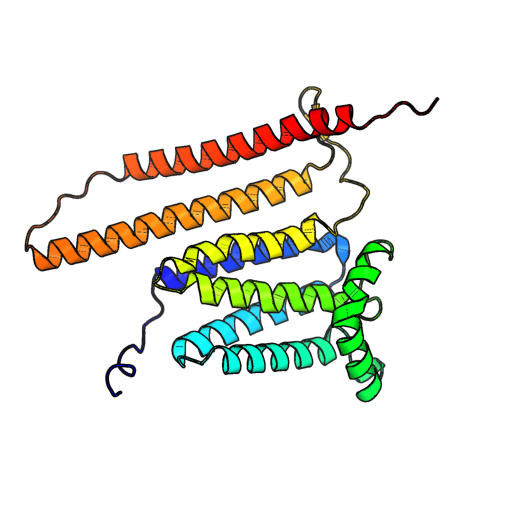23.045 1.00 80.31 213 THR A O 1
ATOM 1564 N N . GLU A 1 214 ? -17.785 3.478 21.561 1.00 79.50 214 GLU A N 1
ATOM 1565 C CA . GLU A 1 214 ? -18.813 2.486 21.215 1.00 79.50 214 GLU A CA 1
ATOM 1566 C C . GLU A 1 214 ? -19.137 1.545 22.388 1.00 79.50 214 GLU A C 1
ATOM 1568 O O . GLU A 1 214 ? -20.290 1.147 22.558 1.00 79.50 214 GLU A O 1
ATOM 1573 N N . ALA A 1 215 ? -18.150 1.187 23.216 1.00 76.06 215 ALA A N 1
ATOM 1574 C CA . ALA A 1 215 ? -18.375 0.391 24.425 1.00 76.06 215 ALA A CA 1
ATOM 1575 C C . ALA A 1 215 ? -19.192 1.160 25.477 1.00 76.06 215 ALA A C 1
ATOM 1577 O O . ALA A 1 215 ? -20.138 0.610 26.038 1.00 76.06 215 ALA A O 1
ATOM 1578 N N . LEU A 1 216 ? -18.880 2.443 25.689 1.00 81.12 216 LEU A N 1
ATOM 1579 C CA . LEU A 1 216 ? -19.617 3.307 26.616 1.00 81.12 216 LEU A CA 1
ATOM 1580 C C . LEU A 1 216 ? -21.057 3.556 26.159 1.00 81.12 216 LEU A C 1
ATOM 1582 O O . LEU A 1 216 ? -21.966 3.510 26.979 1.00 81.12 216 LEU A O 1
ATOM 1586 N N . HIS A 1 217 ? -21.284 3.770 24.860 1.00 77.00 217 HIS A N 1
ATOM 1587 C CA . HIS A 1 217 ? -22.637 3.929 24.319 1.00 77.00 217 HIS A CA 1
ATOM 1588 C C . HIS A 1 217 ? -23.478 2.659 24.502 1.00 77.00 217 HIS A C 1
ATOM 1590 O O . HIS A 1 217 ? -24.642 2.755 24.882 1.00 77.00 217 HIS A O 1
ATOM 1596 N N . ARG A 1 218 ? -22.891 1.470 24.297 1.00 75.94 218 ARG A N 1
ATOM 1597 C CA . ARG A 1 218 ? -23.575 0.190 24.548 1.00 75.94 218 ARG A CA 1
ATOM 1598 C C . ARG A 1 218 ? -23.877 -0.025 26.031 1.00 75.94 218 ARG A C 1
ATOM 1600 O O . ARG A 1 218 ? -24.975 -0.459 26.360 1.00 75.94 218 ARG A O 1
ATOM 1607 N N . ALA A 1 219 ? -22.942 0.320 26.917 1.00 76.88 219 ALA A N 1
ATOM 1608 C CA . ALA A 1 219 ? -23.159 0.249 28.361 1.00 76.88 219 ALA A CA 1
ATOM 1609 C C . ALA A 1 219 ? -24.256 1.223 28.823 1.00 76.88 219 ALA A C 1
ATOM 1611 O O . ALA A 1 219 ? -25.128 0.820 29.580 1.00 76.88 219 ALA A O 1
ATOM 1612 N N . ALA A 1 220 ? -24.265 2.461 28.316 1.00 75.50 220 ALA A N 1
ATOM 1613 C CA . ALA A 1 220 ? -25.285 3.465 28.628 1.00 75.50 220 ALA A CA 1
ATOM 1614 C C . ALA A 1 220 ? -26.683 3.080 28.110 1.00 75.50 220 ALA A C 1
ATOM 1616 O O . ALA A 1 220 ? -27.680 3.338 28.778 1.00 75.50 220 ALA A O 1
ATOM 1617 N N . GLN A 1 221 ? -26.767 2.435 26.940 1.00 77.75 221 GLN A N 1
ATOM 1618 C CA . GLN A 1 221 ? -28.027 1.889 26.426 1.00 77.75 221 GLN A CA 1
ATOM 1619 C C . GLN A 1 221 ? -28.539 0.711 27.265 1.00 77.75 221 GLN A C 1
ATOM 1621 O O . GLN A 1 221 ? -29.744 0.586 27.444 1.00 77.75 221 GLN A O 1
ATOM 1626 N N . ALA A 1 222 ? -27.641 -0.126 27.793 1.00 77.25 222 ALA A N 1
ATOM 1627 C CA . ALA A 1 222 ? -28.007 -1.248 28.656 1.00 77.25 222 ALA A CA 1
ATOM 1628 C C . ALA A 1 222 ? -28.358 -0.819 30.095 1.00 77.25 222 ALA A C 1
ATOM 1630 O O . ALA A 1 222 ? -29.171 -1.476 30.735 1.00 77.25 222 ALA A O 1
ATOM 1631 N N . SER A 1 223 ? -27.760 0.263 30.607 1.00 71.75 223 SER A N 1
ATOM 1632 C CA . SER A 1 223 ? -27.955 0.731 31.987 1.00 71.75 223 SER A CA 1
ATOM 1633 C C . SER A 1 223 ? -28.995 1.844 32.148 1.00 71.75 223 SER A C 1
ATOM 1635 O O . SER A 1 223 ? -29.325 2.194 33.276 1.00 71.75 223 SER A O 1
ATOM 1637 N N . GLY A 1 224 ? -29.499 2.438 31.058 1.00 64.38 224 GLY A N 1
ATOM 1638 C CA . GLY A 1 224 ? -30.501 3.516 31.096 1.00 64.38 224 GLY A CA 1
ATOM 1639 C C . GLY A 1 224 ? -29.995 4.861 31.645 1.00 64.38 224 GLY A C 1
ATOM 1640 O O . GLY A 1 224 ? -30.745 5.836 31.672 1.00 64.38 224 GLY A O 1
ATOM 1641 N N . VAL A 1 225 ? -28.724 4.954 32.050 1.00 59.19 225 VAL A N 1
ATOM 1642 C CA . VAL A 1 225 ? -28.127 6.153 32.656 1.00 59.19 225 VAL A CA 1
ATOM 1643 C C . VAL A 1 225 ? -27.441 7.013 31.588 1.00 59.19 225 VAL A C 1
ATOM 1645 O O . VAL A 1 225 ? -26.511 6.576 30.907 1.00 59.19 225 VAL A O 1
ATOM 1648 N N . ARG A 1 226 ? -27.855 8.284 31.464 1.00 51.34 226 ARG A N 1
ATOM 1649 C CA . ARG A 1 226 ? -27.141 9.299 30.667 1.00 51.34 226 ARG A CA 1
ATOM 1650 C C . ARG A 1 226 ? -25.804 9.627 31.334 1.00 51.34 226 ARG A C 1
ATOM 1652 O O . ARG A 1 226 ? -25.762 10.370 32.308 1.00 51.34 226 ARG A O 1
ATOM 1659 N N . LEU A 1 227 ? -24.703 9.120 30.785 1.00 51.06 227 LEU A N 1
ATOM 1660 C CA . LEU A 1 227 ? -23.366 9.535 31.210 1.00 51.06 227 LEU A CA 1
ATOM 1661 C C . LEU A 1 227 ? -23.106 10.991 30.791 1.00 51.06 227 LEU A C 1
ATOM 1663 O O . LEU A 1 227 ? -23.200 11.346 29.612 1.00 51.06 227 LEU A O 1
ATOM 1667 N N . THR A 1 228 ? -22.758 11.837 31.758 1.00 51.25 228 THR A N 1
ATOM 1668 C CA . THR A 1 228 ? -22.277 13.201 31.527 1.00 51.25 228 THR A CA 1
ATOM 1669 C C . THR A 1 228 ? -20.923 13.158 30.813 1.00 51.25 228 THR A C 1
ATOM 1671 O O . THR A 1 228 ? -19.996 12.442 31.191 1.00 51.25 228 THR A O 1
ATOM 1674 N N . ARG A 1 229 ? -20.819 13.910 29.713 1.00 49.38 229 ARG A N 1
ATOM 1675 C CA . ARG A 1 229 ? -19.646 13.963 28.831 1.00 49.38 229 ARG A CA 1
ATOM 1676 C C . ARG A 1 229 ? -18.430 14.494 29.602 1.00 49.38 229 ARG A C 1
ATOM 1678 O O . ARG A 1 229 ? -18.298 15.702 29.781 1.00 49.38 229 ARG A O 1
ATOM 1685 N N . VAL A 1 230 ? -17.514 13.618 30.015 1.00 48.28 230 VAL A N 1
ATOM 1686 C CA . VAL A 1 230 ? -16.216 14.051 30.558 1.00 48.28 230 VAL A CA 1
ATOM 1687 C C . VAL A 1 230 ? -15.462 14.801 29.452 1.00 48.28 230 VAL A C 1
ATOM 1689 O O . VAL A 1 230 ? -15.287 14.295 28.340 1.00 48.28 230 VAL A O 1
ATOM 1692 N N . ARG A 1 231 ? -15.101 16.060 29.734 1.00 47.75 231 ARG A N 1
ATOM 1693 C CA . ARG A 1 231 ? -14.515 17.033 28.795 1.00 47.75 231 ARG A CA 1
ATOM 1694 C C . ARG A 1 231 ? -13.337 16.435 28.007 1.00 47.75 231 ARG A C 1
ATOM 1696 O O . ARG A 1 231 ? -12.388 15.904 28.577 1.00 47.75 231 ARG A O 1
ATOM 1703 N N . GLY A 1 232 ? -13.370 16.594 26.680 1.00 50.47 232 GLY A N 1
ATOM 1704 C CA . GLY A 1 232 ? -12.399 16.044 25.719 1.00 50.47 232 GLY A CA 1
ATOM 1705 C C . GLY A 1 232 ? -10.957 16.563 25.827 1.00 50.47 232 GLY A C 1
ATOM 1706 O O . GLY A 1 232 ? -10.099 16.132 25.060 1.00 50.47 232 GLY A O 1
ATOM 1707 N N . THR A 1 233 ? -10.656 17.443 26.783 1.00 48.09 233 THR A N 1
ATOM 1708 C CA . THR A 1 233 ? -9.333 18.052 26.985 1.00 48.09 233 THR A CA 1
ATOM 1709 C C . THR A 1 233 ? -8.280 17.042 27.450 1.00 48.09 233 THR A C 1
ATOM 1711 O O . THR A 1 233 ? -7.135 17.124 27.017 1.00 48.09 233 THR A O 1
ATOM 1714 N N . ALA A 1 234 ? -8.653 16.034 28.247 1.00 49.16 234 ALA A N 1
ATOM 1715 C CA . ALA A 1 234 ? -7.746 14.953 28.660 1.00 49.16 234 ALA A CA 1
ATOM 1716 C C . ALA A 1 234 ? -7.415 13.986 27.503 1.00 49.16 234 ALA A C 1
ATOM 1718 O O . ALA A 1 234 ? -6.291 13.495 27.375 1.00 49.16 234 ALA A O 1
ATOM 1719 N N . ALA A 1 235 ? -8.374 13.757 26.601 1.00 53.06 235 ALA A N 1
ATOM 1720 C CA . ALA A 1 235 ? -8.153 12.989 25.378 1.00 53.06 235 ALA A CA 1
ATOM 1721 C C . ALA A 1 235 ? -7.275 13.772 24.383 1.00 53.06 235 ALA A C 1
ATOM 1723 O O . ALA A 1 235 ? -6.375 13.213 23.762 1.00 53.06 235 ALA A O 1
ATOM 1724 N N . LEU A 1 236 ? -7.484 15.080 24.242 1.00 53.03 236 LEU A N 1
ATOM 1725 C CA . LEU A 1 236 ? -6.611 15.947 23.444 1.00 53.03 236 LEU A CA 1
ATOM 1726 C C . LEU A 1 236 ? -5.193 16.019 24.021 1.00 53.03 236 LEU A C 1
ATOM 1728 O O . LEU A 1 236 ? -4.246 15.840 23.267 1.00 53.03 236 LEU A O 1
ATOM 1732 N N . ARG A 1 237 ? -5.038 16.149 25.345 1.00 51.03 237 ARG A N 1
ATOM 1733 C CA . ARG A 1 237 ? -3.730 16.106 26.019 1.00 51.03 237 ARG A CA 1
ATOM 1734 C C . ARG A 1 237 ? -3.012 14.778 25.823 1.00 51.03 237 ARG A C 1
ATOM 1736 O O . ARG A 1 237 ? -1.846 14.782 25.472 1.00 51.03 237 ARG A O 1
ATOM 1743 N N . SER A 1 238 ? -3.693 13.647 25.984 1.00 53.03 238 SER A N 1
ATOM 1744 C CA . SER A 1 238 ? -3.076 12.329 25.759 1.00 53.03 238 SER A CA 1
ATOM 1745 C C . SER A 1 238 ? -2.750 12.060 24.287 1.00 53.03 238 SER A C 1
ATOM 1747 O O . SER A 1 238 ? -1.778 11.370 24.004 1.00 53.03 238 SER A O 1
ATOM 1749 N N . ALA A 1 239 ? -3.514 12.625 23.341 1.00 53.53 239 ALA A N 1
ATOM 1750 C CA . ALA A 1 239 ? -3.124 12.617 21.927 1.00 53.53 239 ALA A CA 1
ATOM 1751 C C . ALA A 1 239 ? -1.877 13.474 21.734 1.00 53.53 239 ALA A C 1
ATOM 1753 O O . ALA A 1 239 ? -0.888 12.971 21.230 1.00 53.53 239 ALA A O 1
ATOM 1754 N N . ALA A 1 240 ? -1.901 14.729 22.178 1.00 55.91 240 ALA A N 1
ATOM 1755 C CA . ALA A 1 240 ? -0.772 15.641 22.061 1.00 55.91 240 ALA A CA 1
ATOM 1756 C C . ALA A 1 240 ? 0.499 15.064 22.698 1.00 55.91 240 ALA A C 1
ATOM 1758 O O . ALA A 1 240 ? 1.557 15.163 22.101 1.00 55.91 240 ALA A O 1
ATOM 1759 N N . LEU A 1 241 ? 0.391 14.387 23.844 1.00 56.69 241 LEU A N 1
ATOM 1760 C CA . LEU A 1 241 ? 1.502 13.698 24.499 1.00 56.69 241 LEU A CA 1
ATOM 1761 C C . LEU A 1 241 ? 1.986 12.481 23.707 1.00 56.69 241 LEU A C 1
ATOM 1763 O O . LEU A 1 241 ? 3.186 12.276 23.625 1.00 56.69 241 LEU A O 1
ATOM 1767 N N . ALA A 1 242 ? 1.098 11.699 23.085 1.00 52.62 242 ALA A N 1
ATOM 1768 C CA . ALA A 1 242 ? 1.506 10.598 22.209 1.00 52.62 242 ALA A CA 1
ATOM 1769 C C . ALA A 1 242 ? 2.187 11.111 20.927 1.00 52.62 242 ALA A C 1
ATOM 1771 O O . ALA A 1 242 ? 3.214 10.579 20.522 1.00 52.62 242 ALA A O 1
ATOM 1772 N N . TRP A 1 243 ? 1.658 12.179 20.326 1.00 55.69 243 TRP A N 1
ATOM 1773 C CA . TRP A 1 243 ? 2.255 12.871 19.181 1.00 55.69 243 TRP A CA 1
ATOM 1774 C C . TRP A 1 243 ? 3.606 13.501 19.542 1.00 55.69 243 TRP A C 1
ATOM 1776 O O . TRP A 1 243 ? 4.561 13.365 18.785 1.00 55.69 243 TRP A O 1
ATOM 1786 N N . LEU A 1 244 ? 3.711 14.111 20.726 1.00 58.12 244 LEU A N 1
ATOM 1787 C CA . LEU A 1 244 ? 4.954 14.647 21.274 1.00 58.12 244 LEU A CA 1
ATOM 1788 C C . LEU A 1 244 ? 5.956 13.525 21.539 1.00 58.12 244 LEU A C 1
ATOM 1790 O O . LEU A 1 244 ? 7.102 13.652 21.149 1.00 58.12 244 LEU A O 1
ATOM 1794 N N . MET A 1 245 ? 5.539 12.412 22.144 1.00 58.09 245 MET A N 1
ATOM 1795 C CA . MET A 1 245 ? 6.423 11.289 22.459 1.00 58.09 245 MET A CA 1
ATOM 1796 C C . MET A 1 245 ? 6.941 10.606 21.191 1.00 58.09 245 MET A C 1
ATOM 1798 O O . MET A 1 245 ? 8.106 10.238 21.138 1.00 58.09 245 MET A O 1
ATOM 1802 N N . VAL A 1 246 ? 6.112 10.484 20.148 1.00 53.44 246 VAL A N 1
ATOM 1803 C CA . VAL A 1 246 ? 6.543 9.981 18.834 1.00 53.44 246 VAL A CA 1
ATOM 1804 C C . VAL A 1 246 ? 7.457 10.986 18.135 1.00 53.44 246 VAL A C 1
ATOM 1806 O O . VAL A 1 246 ? 8.471 10.581 17.578 1.00 53.44 246 VAL A O 1
ATOM 1809 N N . GLY A 1 247 ? 7.154 12.285 18.210 1.00 58.72 247 GLY A N 1
ATOM 1810 C CA . GLY A 1 247 ? 8.038 13.342 17.714 1.00 58.72 247 GLY A CA 1
ATOM 1811 C C . GLY A 1 247 ? 9.396 13.347 18.422 1.00 58.72 247 GLY A C 1
ATOM 1812 O O . GLY A 1 247 ? 10.427 13.438 17.766 1.00 58.72 247 GLY A O 1
ATOM 1813 N N . VAL A 1 248 ? 9.408 13.164 19.744 1.00 61.09 248 VAL A N 1
ATOM 1814 C CA . VAL A 1 248 ? 10.620 13.040 20.566 1.00 61.09 248 VAL A CA 1
ATOM 1815 C C . VAL A 1 248 ? 11.360 11.748 20.241 1.00 61.09 248 VAL A C 1
ATOM 1817 O O . VAL A 1 248 ? 12.564 11.797 20.053 1.00 61.09 248 VAL A O 1
ATOM 1820 N N . ALA A 1 249 ? 10.682 10.608 20.100 1.00 53.84 249 ALA A N 1
ATOM 1821 C CA . ALA A 1 249 ? 11.320 9.349 19.715 1.00 53.84 249 ALA A CA 1
ATOM 1822 C C . ALA A 1 249 ? 11.948 9.429 18.313 1.00 53.84 249 ALA A C 1
ATOM 1824 O O . ALA A 1 249 ? 13.055 8.939 18.113 1.00 53.84 249 ALA A O 1
ATOM 1825 N N . ALA A 1 250 ? 11.285 10.095 17.363 1.00 50.56 250 ALA A N 1
ATOM 1826 C CA . ALA A 1 250 ? 11.835 10.365 16.037 1.00 50.56 250 ALA A CA 1
ATOM 1827 C C . ALA A 1 250 ? 13.037 11.323 16.106 1.00 50.56 250 ALA A C 1
ATOM 1829 O O . ALA A 1 250 ? 14.056 11.063 15.472 1.00 50.56 250 ALA A O 1
ATOM 1830 N N . ALA A 1 251 ? 12.960 12.385 16.916 1.00 55.44 251 ALA A N 1
ATOM 1831 C CA . ALA A 1 251 ? 14.078 13.298 17.153 1.00 55.44 251 ALA A CA 1
ATOM 1832 C C . ALA A 1 251 ? 15.269 12.594 17.831 1.00 55.44 251 ALA A C 1
ATOM 1834 O O . ALA A 1 251 ? 16.408 12.800 17.432 1.00 55.44 251 ALA A O 1
ATOM 1835 N N . VAL A 1 252 ? 15.021 11.715 18.805 1.00 60.38 252 VAL A N 1
ATOM 1836 C CA . VAL A 1 252 ? 16.050 10.900 19.469 1.00 60.38 252 VAL A CA 1
ATOM 1837 C C . VAL A 1 252 ? 16.672 9.909 18.490 1.00 60.38 252 VAL A C 1
ATOM 1839 O O . VAL A 1 252 ? 17.892 9.798 18.454 1.00 60.38 252 VAL A O 1
ATOM 1842 N N . ALA A 1 253 ? 15.874 9.236 17.656 1.00 52.06 253 ALA A N 1
ATOM 1843 C CA . ALA A 1 253 ? 16.393 8.353 16.612 1.00 52.06 253 ALA A CA 1
ATOM 1844 C C . ALA A 1 253 ? 17.296 9.119 15.631 1.00 52.06 253 ALA A C 1
ATOM 1846 O O . ALA A 1 253 ? 18.382 8.641 15.319 1.00 52.06 253 ALA A O 1
ATOM 1847 N N . LEU A 1 254 ? 16.897 10.335 15.238 1.00 53.09 254 LEU A N 1
ATOM 1848 C CA . LEU A 1 254 ? 17.682 11.239 14.388 1.00 53.09 254 LEU A CA 1
ATOM 1849 C C . LEU A 1 254 ? 19.008 11.663 15.030 1.00 53.09 254 LEU A C 1
ATOM 1851 O O . LEU A 1 254 ? 20.036 11.695 14.351 1.00 53.09 254 LEU A O 1
ATOM 1855 N N . LEU A 1 255 ? 18.998 11.946 16.333 1.00 54.94 255 LEU A N 1
ATOM 1856 C CA . LEU A 1 255 ? 20.190 12.305 17.106 1.00 54.94 255 LEU A CA 1
ATOM 1857 C C . LEU A 1 255 ? 21.106 11.100 17.384 1.00 54.94 255 LEU A C 1
ATOM 1859 O O . LEU A 1 255 ? 22.316 11.275 17.501 1.00 54.94 255 LEU A O 1
ATOM 1863 N N . ALA A 1 256 ? 20.557 9.885 17.459 1.00 46.75 256 ALA A N 1
ATOM 1864 C CA . ALA A 1 256 ? 21.310 8.656 17.715 1.00 46.75 256 ALA A CA 1
ATOM 1865 C C . ALA A 1 256 ? 21.996 8.090 16.458 1.00 46.75 256 ALA A C 1
ATOM 1867 O O . ALA A 1 256 ? 23.059 7.480 16.567 1.00 46.75 256 ALA A O 1
ATOM 1868 N N . THR A 1 257 ? 21.436 8.319 15.263 1.00 49.78 257 THR A N 1
ATOM 1869 C CA . THR A 1 257 ? 22.013 7.876 13.977 1.00 49.78 257 THR A CA 1
ATOM 1870 C C . THR A 1 257 ? 23.502 8.213 13.785 1.00 49.78 257 THR A C 1
ATOM 1872 O O . THR A 1 257 ? 24.259 7.304 13.444 1.00 49.78 257 THR A O 1
ATOM 1875 N N . PRO A 1 258 ? 23.973 9.458 14.012 1.00 48.88 258 PRO A N 1
ATOM 1876 C CA . PRO A 1 258 ? 25.389 9.787 13.841 1.00 48.88 258 PRO A CA 1
ATOM 1877 C C . PRO A 1 258 ? 26.297 9.110 14.875 1.00 48.88 258 PRO A C 1
ATOM 1879 O O . PRO A 1 258 ? 27.419 8.758 14.533 1.00 48.88 258 PRO A O 1
ATOM 1882 N N . LEU A 1 259 ? 25.815 8.863 16.099 1.00 49.22 259 LEU A N 1
ATOM 1883 C CA . LEU A 1 259 ? 26.595 8.207 17.159 1.00 49.22 259 LEU A CA 1
ATOM 1884 C C . LEU A 1 259 ? 26.837 6.718 16.863 1.00 49.22 259 LEU A C 1
ATOM 1886 O O . LEU A 1 259 ? 27.912 6.189 17.142 1.00 49.22 259 LEU A O 1
ATOM 1890 N N . VAL A 1 260 ? 25.853 6.049 16.255 1.00 49.38 260 VAL A N 1
ATOM 1891 C CA . VAL A 1 260 ? 25.982 4.653 15.805 1.00 49.38 260 VAL A CA 1
ATOM 1892 C C . VAL A 1 260 ? 26.868 4.561 14.559 1.00 49.38 260 VAL A C 1
ATOM 1894 O O . VAL A 1 260 ? 27.686 3.650 14.458 1.00 49.38 260 VAL A O 1
ATOM 1897 N N . ALA A 1 261 ? 26.764 5.529 13.642 1.00 47.47 261 ALA A N 1
ATOM 1898 C CA . ALA A 1 261 ? 27.608 5.597 12.451 1.00 47.47 261 ALA A CA 1
ATOM 1899 C C . ALA A 1 261 ? 29.088 5.877 12.786 1.00 47.47 261 ALA A C 1
ATOM 1901 O O . ALA A 1 261 ? 29.968 5.269 12.180 1.00 47.47 261 ALA A O 1
ATOM 1902 N N . SER A 1 262 ? 29.376 6.714 13.792 1.00 49.53 262 SER A N 1
ATOM 1903 C CA . SER A 1 262 ? 30.750 6.982 14.250 1.00 49.53 262 SER A CA 1
ATOM 1904 C C . SER A 1 262 ? 31.422 5.793 14.944 1.00 49.53 262 SER A C 1
ATOM 1906 O O . SER A 1 262 ? 32.643 5.738 15.006 1.00 49.53 262 SER A O 1
ATOM 1908 N N . GLY A 1 263 ? 30.652 4.823 15.453 1.00 45.50 263 GLY A N 1
ATOM 1909 C CA . GLY A 1 263 ? 31.195 3.605 16.069 1.00 45.50 263 GLY A CA 1
ATOM 1910 C C . GLY A 1 263 ? 31.606 2.515 15.069 1.00 45.50 263 GLY A C 1
ATOM 1911 O O . GLY A 1 263 ? 32.206 1.521 15.472 1.00 45.50 263 GLY A O 1
ATOM 1912 N N . LEU A 1 264 ? 31.270 2.674 13.781 1.00 46.94 264 LEU A N 1
ATOM 1913 C CA . LEU A 1 264 ? 31.536 1.694 12.718 1.00 46.94 264 LEU A CA 1
ATOM 1914 C C . LEU A 1 264 ? 32.755 2.037 11.846 1.00 46.94 264 LEU A C 1
ATOM 1916 O O . LEU A 1 264 ? 33.128 1.229 10.995 1.00 46.94 264 LEU A O 1
ATOM 1920 N N . GLN A 1 265 ? 33.407 3.185 12.063 1.00 39.00 265 GLN A N 1
ATOM 1921 C CA . GLN A 1 265 ? 34.721 3.461 11.477 1.00 39.00 265 GLN A CA 1
ATOM 1922 C C . GLN A 1 265 ? 35.771 2.599 12.183 1.00 39.00 265 GLN A C 1
ATOM 1924 O O . GLN A 1 265 ? 36.357 2.984 13.189 1.00 39.00 265 GLN A O 1
ATOM 1929 N N . ARG A 1 266 ? 35.986 1.387 11.664 1.00 44.00 266 ARG A N 1
ATOM 1930 C CA . ARG A 1 266 ? 37.246 0.677 11.882 1.00 44.00 266 ARG A CA 1
ATOM 1931 C C . ARG A 1 266 ? 38.307 1.379 11.048 1.00 44.00 266 ARG A C 1
ATOM 1933 O O . ARG A 1 266 ? 38.215 1.359 9.822 1.00 44.00 266 ARG A O 1
ATOM 1940 N N . ASP A 1 267 ? 39.279 1.980 11.725 1.00 47.88 267 ASP A N 1
ATOM 1941 C CA . ASP A 1 267 ? 40.516 2.442 11.108 1.00 47.88 267 ASP A CA 1
ATOM 1942 C C . ASP A 1 267 ? 41.154 1.270 10.358 1.00 47.88 267 ASP A C 1
ATOM 1944 O O . ASP A 1 267 ? 41.533 0.254 10.946 1.00 47.88 267 ASP A O 1
ATOM 1948 N N . VAL A 1 268 ? 41.209 1.392 9.037 1.00 45.75 268 VAL A N 1
ATOM 1949 C CA . VAL A 1 268 ? 42.062 0.554 8.202 1.00 45.75 268 VAL A CA 1
ATOM 1950 C C . VAL A 1 268 ? 43.431 1.225 8.168 1.00 45.75 268 VAL A C 1
ATOM 1952 O O . VAL A 1 268 ? 43.569 2.322 7.628 1.00 45.75 268 VAL A O 1
ATOM 1955 N N . LEU A 1 269 ? 44.394 0.581 8.836 1.00 42.69 269 LEU A N 1
ATOM 1956 C CA . LEU A 1 269 ? 45.831 0.852 8.730 1.00 42.69 269 LEU A CA 1
ATOM 1957 C C . LEU A 1 269 ? 46.341 0.535 7.320 1.00 42.69 269 LEU A C 1
ATOM 1959 O O . LEU A 1 269 ? 45.870 -0.477 6.749 1.00 42.69 269 LEU A O 1
#

pLDDT: mean 79.06, std 17.5, range [36.72, 97.19]

Sequence (269 aa):
MKARRVARGTFGRIEAGGALYVAAMTALAAVAAWPIYASITYLVLVGGCVAAAAVLAVRAHRSCWRGGITAAAAAAVALVLGLVVAVPVYRVGPVRGLTQFLAGLFTAWKDLVTVELPVGEYRNLLVPALVVFLAGPLAALLLSWRRTRSFVAAVPVALAIQWFGLGFGPDAPARPVRLGGLAVAAPREAVLGGLGLLLCAGWLAWRARAERTEALHRAAQASGVRLTRVRGTAALRSAALAWLMVGVAAAVALLATPLVASGLQRDVL

Secondary structure (DSSP, 8-state):
-GGGG-------HHHHHHHHHHHHHHHHHHHHHHHHH-SHHHHHHHHHHHHHHHHHHHHHHHTT--HHHHHHHHHHHHHHHIIIIIS-HHHH-HHHHHHHHHHHHHHHHHHHHHSPSP-TT-TTTHHHHHHHHHHHHHHHHHHHT-SSGGGGGHHHHHHHHHHHHHHSS-SS-S--EEETTEEES-HHHHHHHHHHHHHHHHHHHHHHHHHHHHHHHHHHHHH--------THHHHHHHHHHHHHHHHHHHHHHHHHHHHHHT------